Protein AF-A0A131ZU28-F1 (afdb_monomer)

pLDDT: mean 85.66, std 13.16, range [32.78, 97.62]

Foldseek 3Di:
DVVVVVVVVVVVVLVVVLVVLLVVVLVVLVVPQDQDDCPPDDQDDFAALQQEDAPPDDDDPVSVVVNRDHDHFDDDPQEPPFTFDQQAKHKYAAPPADCPPSVNSSVVVSCRVCSVSVSVSCVVPVNDHKDWDADPSFMIIIPGRTHDDQPDDPVDPDHPRDTPCLDQVNLPVPDPAEEDEDEDALAPVCPDPNLVVSLVVVLSVLSSADQSYWYDYPDPVDLATDGSDPVVSVVVSVVSVPRHRYHDDDVVVSVVSVVVRVVVVVVVVVD

Radius of gyration: 23.81 Å; Cα contacts (8 Å, |Δi|>4): 315; chains: 1; bounding box: 63×44×65 Å

Nearest PDB structures (foldseek):
  8e56-assembly1_F  TM=8.834E-01  e=3.605E-19  Oryctolagus cuniculus
  8we9-assembly1_D  TM=8.607E-01  e=1.634E-18  Homo sapiens
  7vfu-assembly1_B  TM=8.794E-01  e=8.357E-18  Homo sapiens
  8fd7-assembly1_D  TM=8.565E-01  e=3.375E-18  Oryctolagus cuniculus
  8x93-assembly1_B  TM=8.109E-01  e=6.562E-18  Homo sapiens

Secondary structure (DSSP, 8-state):
-HHHHHHHHHHHHHHHHHHHHHHHHHHHHHHHPPP---SSPPPPP--BGGGEEETTS---HHHHHTT-EEE--EE-GGGTT-EEETT--EEE--TTS-TT-HHHHHHHHHHTTHHHHHHHHHHH-TT---EEEE-TTS-EEEESEE--PPSS-TTS-------GGGSHHHHHHHS---EEEE----SGGGTTHHHHHHHHHHHHHHHT--TT-EEEE--TT-SS-EE--HHHHHHHHHHHHTPPP-S---HHHHHHHHHHHHHHHHHHTT-

Organism: Sarcoptes scabiei (NCBI:txid52283)

Structure (mmCIF, N/CA/C/O backbone):
data_AF-A0A131ZU28-F1
#
_entry.id   AF-A0A131ZU28-F1
#
loop_
_atom_site.group_PDB
_atom_site.id
_atom_site.type_symbol
_atom_site.label_atom_id
_atom_site.label_alt_id
_atom_site.label_comp_id
_atom_site.label_asym_id
_atom_site.label_entity_id
_atom_site.label_seq_id
_atom_site.pdbx_PDB_ins_code
_atom_site.Cartn_x
_atom_site.Cartn_y
_atom_site.Cartn_z
_atom_site.occupancy
_atom_site.B_iso_or_equiv
_atom_site.auth_seq_id
_atom_site.auth_comp_id
_atom_site.auth_asym_id
_atom_site.auth_atom_id
_atom_site.pdbx_PDB_model_num
ATOM 1 N N . MET A 1 1 ? -21.240 10.725 -27.614 1.00 64.12 1 MET A N 1
ATOM 2 C CA . MET A 1 1 ? -21.415 9.824 -26.452 1.00 64.12 1 MET A CA 1
ATOM 3 C C . MET A 1 1 ? -20.912 8.408 -26.724 1.00 64.12 1 MET A C 1
ATOM 5 O O . MET A 1 1 ? -20.098 7.948 -25.941 1.00 64.12 1 MET A O 1
ATOM 9 N N . ASN A 1 2 ? -21.290 7.745 -27.828 1.00 83.12 2 ASN A N 1
ATOM 10 C CA . ASN A 1 2 ? -20.805 6.379 -28.107 1.00 83.12 2 ASN A CA 1
ATOM 11 C C . ASN A 1 2 ? -19.289 6.281 -28.377 1.00 83.12 2 ASN A C 1
ATOM 13 O O . ASN A 1 2 ? -18.675 5.365 -27.853 1.00 83.12 2 ASN A O 1
ATOM 17 N N . SER A 1 3 ? -18.678 7.242 -29.091 1.00 91.31 3 SER A N 1
ATOM 18 C CA . SER A 1 3 ? -17.214 7.261 -29.318 1.00 91.31 3 SER A CA 1
ATOM 19 C C . SER A 1 3 ? -16.432 7.308 -28.005 1.00 91.31 3 SER A C 1
ATOM 21 O O . SER A 1 3 ? -15.682 6.392 -27.713 1.00 91.31 3 SER A O 1
ATOM 23 N N . MET A 1 4 ? -16.716 8.299 -27.151 1.00 93.88 4 MET A N 1
ATOM 24 C CA . MET A 1 4 ? -16.054 8.446 -25.848 1.00 93.88 4 MET A CA 1
ATOM 25 C C . MET A 1 4 ? -16.198 7.199 -24.967 1.00 93.88 4 MET A C 1
ATOM 27 O O . MET A 1 4 ? -15.263 6.821 -24.272 1.00 93.88 4 MET A O 1
ATOM 31 N N . ARG A 1 5 ? -17.365 6.542 -24.993 1.00 94.62 5 ARG A N 1
ATOM 32 C CA . ARG A 1 5 ? -17.566 5.283 -24.269 1.00 94.62 5 ARG A CA 1
ATOM 33 C C . ARG A 1 5 ? -16.625 4.192 -24.781 1.00 94.62 5 ARG A C 1
ATOM 35 O O . ARG A 1 5 ? -16.027 3.496 -23.969 1.00 94.62 5 ARG A O 1
ATOM 42 N N . THR A 1 6 ? -16.518 4.030 -26.096 1.00 95.00 6 THR A N 1
ATOM 43 C CA . THR A 1 6 ? -15.620 3.046 -26.710 1.00 95.00 6 THR A CA 1
ATOM 44 C C . THR A 1 6 ? -14.159 3.356 -26.398 1.00 95.00 6 THR A C 1
ATOM 46 O O . THR A 1 6 ? -13.427 2.451 -26.014 1.00 95.00 6 THR A O 1
ATOM 49 N N . ASP A 1 7 ? -13.762 4.626 -26.469 1.00 94.00 7 ASP A N 1
ATOM 50 C CA . ASP A 1 7 ? -12.397 5.057 -26.159 1.00 94.00 7 ASP A CA 1
ATOM 51 C C . ASP A 1 7 ? -12.035 4.737 -24.701 1.00 94.00 7 ASP A C 1
ATOM 53 O O . ASP A 1 7 ? -10.978 4.171 -24.433 1.00 94.00 7 ASP A O 1
ATOM 57 N N . LEU A 1 8 ? -12.947 5.006 -23.758 1.00 93.50 8 LEU A N 1
ATOM 58 C CA . LEU A 1 8 ? -12.756 4.654 -22.349 1.00 93.50 8 LEU A CA 1
ATOM 59 C C . LEU A 1 8 ? -12.631 3.144 -22.141 1.00 93.50 8 LEU A C 1
ATOM 61 O O . LEU A 1 8 ? -11.736 2.712 -21.421 1.00 93.50 8 LEU A O 1
ATOM 65 N N . ILE A 1 9 ? -13.494 2.343 -22.772 1.00 94.81 9 ILE A N 1
ATOM 66 C CA . ILE A 1 9 ? -13.416 0.877 -22.684 1.00 94.81 9 ILE A CA 1
ATOM 67 C C . ILE A 1 9 ? -12.052 0.391 -23.182 1.00 94.81 9 ILE A C 1
ATOM 69 O O . ILE A 1 9 ? -11.412 -0.409 -22.509 1.00 94.81 9 ILE A O 1
ATOM 73 N N . ASN A 1 10 ? -11.574 0.918 -24.309 1.00 93.12 10 ASN A N 1
ATOM 74 C CA . ASN A 1 10 ? -10.276 0.538 -24.860 1.00 93.12 10 ASN A CA 1
ATOM 75 C C . ASN A 1 10 ? -9.122 0.919 -23.920 1.00 93.12 10 ASN A C 1
ATOM 77 O O . ASN A 1 10 ? -8.251 0.092 -23.672 1.00 93.12 10 ASN A O 1
ATOM 81 N N . ILE A 1 11 ? -9.142 2.129 -23.348 1.00 93.25 11 ILE A N 1
ATOM 82 C CA . ILE A 1 11 ? -8.123 2.578 -22.386 1.00 93.25 11 ILE A CA 1
ATOM 83 C C . ILE A 1 11 ? -8.098 1.672 -21.150 1.00 93.25 11 ILE A C 1
ATOM 85 O O . ILE A 1 11 ? -7.026 1.273 -20.700 1.00 93.25 11 ILE A O 1
ATOM 89 N N . PHE A 1 12 ? -9.263 1.343 -20.584 1.00 94.31 12 PHE A N 1
ATOM 90 C CA . PHE A 1 12 ? -9.322 0.474 -19.409 1.00 94.31 12 PHE A CA 1
ATOM 91 C C . PHE A 1 12 ? -8.890 -0.958 -19.726 1.00 94.31 12 PHE A C 1
ATOM 93 O O . PHE A 1 12 ? -8.164 -1.539 -18.925 1.00 94.31 12 PHE A O 1
ATOM 100 N N . ASN A 1 13 ? -9.249 -1.490 -20.896 1.00 95.06 13 ASN A N 1
ATOM 101 C CA . ASN A 1 13 ? -8.816 -2.820 -21.324 1.00 95.06 13 ASN A CA 1
ATOM 102 C C . ASN A 1 13 ?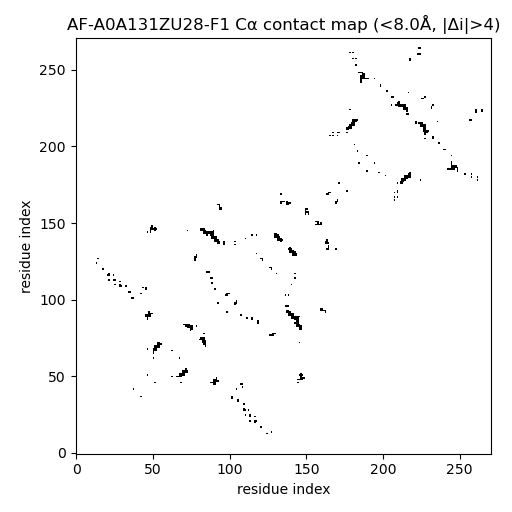 -7.290 -2.895 -21.482 1.00 95.06 13 ASN A C 1
ATOM 104 O O . ASN A 1 13 ? -6.676 -3.811 -20.950 1.00 95.06 13 ASN A O 1
ATOM 108 N N . LEU A 1 14 ? -6.657 -1.907 -22.127 1.00 94.38 14 LEU A N 1
ATOM 109 C CA . LEU A 1 14 ? -5.194 -1.873 -22.283 1.00 94.38 14 LEU A CA 1
ATOM 110 C C . LEU A 1 14 ? -4.470 -1.822 -20.930 1.00 94.38 14 LEU A C 1
ATOM 112 O O . LEU A 1 14 ? -3.485 -2.531 -20.713 1.00 94.38 14 LEU A O 1
ATOM 116 N N . LYS A 1 15 ? -4.992 -1.021 -19.994 1.00 94.81 15 LYS A N 1
ATOM 117 C CA . LYS A 1 15 ? -4.461 -0.945 -18.627 1.00 94.81 15 LYS A CA 1
ATOM 118 C C . LYS A 1 15 ? -4.651 -2.252 -17.866 1.00 94.81 15 LYS A C 1
ATOM 120 O O . LYS A 1 15 ? -3.733 -2.680 -17.172 1.00 94.81 15 LYS A O 1
ATOM 125 N N . GLN A 1 16 ? -5.810 -2.890 -18.008 1.00 95.31 16 GLN A N 1
ATOM 126 C CA . GLN A 1 16 ? -6.074 -4.193 -17.409 1.00 95.31 16 GLN A CA 1
ATOM 127 C C . GLN A 1 16 ? -5.091 -5.242 -17.938 1.00 95.31 16 GLN A C 1
ATOM 129 O O . GLN A 1 16 ? -4.444 -5.911 -17.140 1.00 95.31 16 GLN A O 1
ATOM 134 N N . GLU A 1 17 ? -4.902 -5.330 -19.256 1.00 96.00 17 GLU A N 1
ATOM 135 C CA . GLU A 1 17 ? -3.952 -6.265 -19.865 1.00 96.00 17 GLU A CA 1
ATOM 136 C C . GLU A 1 17 ? -2.514 -6.041 -19.365 1.00 96.00 17 GLU A C 1
ATOM 138 O O . GLU A 1 17 ? -1.779 -7.000 -19.125 1.00 96.00 17 GLU A O 1
ATOM 143 N N . ALA A 1 18 ? -2.092 -4.783 -19.185 1.00 96.50 18 ALA A N 1
ATOM 144 C CA . ALA A 1 18 ? -0.771 -4.463 -18.642 1.00 96.50 18 ALA A CA 1
ATOM 145 C C . ALA A 1 18 ? -0.596 -4.974 -17.202 1.00 96.50 18 ALA A C 1
ATOM 147 O O . ALA A 1 18 ? 0.443 -5.556 -16.881 1.00 96.50 18 ALA A O 1
ATOM 148 N N . VAL A 1 19 ? -1.619 -4.798 -16.359 1.00 95.88 19 VAL A N 1
ATOM 149 C CA . VAL A 1 19 ? -1.637 -5.293 -14.974 1.00 95.88 19 VAL A CA 1
ATOM 150 C C . VAL A 1 19 ? -1.664 -6.822 -14.934 1.00 95.88 19 VAL A C 1
ATOM 152 O O . VAL A 1 19 ? -0.908 -7.419 -14.171 1.00 95.88 19 VAL A O 1
ATOM 155 N N . GLU A 1 20 ? -2.469 -7.467 -15.780 1.00 96.31 20 GLU A N 1
ATOM 156 C CA . GLU A 1 20 ? -2.536 -8.930 -15.879 1.00 96.31 20 GLU A CA 1
ATOM 157 C C . GLU A 1 20 ? -1.185 -9.535 -16.272 1.00 96.31 20 GLU A C 1
ATOM 159 O O . GLU A 1 20 ? -0.750 -10.511 -15.662 1.00 96.31 20 GLU A O 1
ATOM 164 N N . ARG A 1 21 ? -0.474 -8.928 -17.232 1.00 96.56 21 ARG A N 1
ATOM 165 C CA . ARG A 1 21 ? 0.883 -9.361 -17.599 1.00 96.56 21 ARG A CA 1
ATOM 166 C C . ARG A 1 21 ? 1.849 -9.263 -16.423 1.00 96.56 21 ARG A C 1
ATOM 168 O O . ARG A 1 21 ? 2.579 -10.217 -16.171 1.00 96.56 21 ARG A O 1
ATOM 175 N N . ILE A 1 22 ? 1.827 -8.151 -15.682 1.00 96.81 22 ILE A N 1
ATOM 176 C CA . ILE A 1 22 ? 2.666 -7.983 -14.486 1.00 96.81 22 ILE A CA 1
ATOM 177 C C . ILE A 1 22 ? 2.343 -9.068 -13.456 1.00 96.81 22 ILE A C 1
ATOM 179 O O . ILE A 1 22 ? 3.263 -9.700 -12.943 1.00 96.81 22 ILE A O 1
ATOM 183 N N . ALA A 1 23 ? 1.063 -9.313 -13.170 1.00 96.44 23 ALA A N 1
ATOM 184 C CA . ALA A 1 23 ? 0.637 -10.310 -12.192 1.00 96.44 23 ALA A CA 1
ATOM 185 C C . ALA A 1 23 ? 1.083 -11.730 -12.582 1.00 96.44 23 ALA A C 1
ATOM 187 O O . ALA A 1 23 ? 1.730 -12.411 -11.789 1.00 96.44 23 ALA A O 1
ATOM 188 N N . ILE A 1 24 ? 0.822 -12.140 -13.826 1.00 96.50 24 ILE A N 1
ATOM 189 C CA . ILE A 1 24 ? 1.186 -13.466 -14.342 1.00 96.50 24 ILE A CA 1
ATOM 190 C C . ILE A 1 24 ? 2.704 -13.676 -14.311 1.00 96.50 24 ILE A C 1
ATOM 192 O O . ILE A 1 24 ? 3.171 -14.735 -13.890 1.00 96.50 24 ILE A O 1
ATOM 196 N N . GLU A 1 25 ? 3.492 -12.696 -14.760 1.00 96.19 25 GLU A N 1
ATOM 197 C CA . GLU A 1 25 ? 4.953 -12.821 -14.728 1.00 96.19 25 GLU A CA 1
ATOM 198 C C . GLU A 1 25 ? 5.485 -12.827 -13.293 1.00 96.19 25 GLU A C 1
ATOM 200 O O . GLU A 1 25 ? 6.349 -13.639 -12.971 1.00 96.19 25 GLU A O 1
ATOM 205 N N . THR A 1 26 ? 4.908 -12.018 -12.400 1.00 96.00 26 THR A N 1
ATOM 206 C CA . THR A 1 26 ? 5.249 -12.028 -10.970 1.00 96.00 26 THR A CA 1
ATOM 207 C C . THR A 1 26 ? 5.051 -13.415 -10.363 1.00 96.00 26 THR A C 1
ATOM 209 O O . THR A 1 26 ? 5.965 -13.928 -9.722 1.00 96.00 26 THR A O 1
ATOM 212 N N . GLU A 1 27 ? 3.898 -14.051 -10.588 1.00 95.12 27 GLU A N 1
ATOM 213 C CA . GLU A 1 27 ? 3.609 -15.397 -10.077 1.00 95.12 27 GLU A CA 1
ATOM 214 C C . GLU A 1 27 ? 4.588 -16.440 -10.628 1.00 95.12 27 GLU A C 1
ATOM 216 O O . GLU A 1 27 ? 5.172 -17.210 -9.863 1.00 95.12 27 GLU A O 1
ATOM 221 N N . LYS A 1 28 ? 4.840 -16.421 -11.943 1.00 95.38 28 LYS A N 1
ATOM 222 C CA . LYS A 1 28 ? 5.792 -17.337 -12.593 1.00 95.38 28 LYS A CA 1
ATOM 223 C C . LYS A 1 28 ? 7.213 -17.187 -12.055 1.00 95.38 28 LYS A C 1
ATOM 225 O O . LYS A 1 28 ? 7.926 -18.184 -11.936 1.00 95.38 28 LYS A O 1
ATOM 230 N N . ILE A 1 29 ? 7.662 -15.956 -11.809 1.00 94.06 29 ILE A N 1
ATOM 231 C CA . ILE A 1 29 ? 9.010 -15.690 -11.297 1.00 94.06 29 ILE A CA 1
ATOM 232 C C . ILE A 1 29 ? 9.094 -16.121 -9.833 1.00 94.06 29 ILE A C 1
ATOM 234 O O . ILE A 1 29 ? 10.034 -16.827 -9.468 1.00 94.06 29 ILE A O 1
ATOM 238 N N . ALA A 1 30 ? 8.097 -15.764 -9.022 1.00 92.44 30 ALA A N 1
ATOM 239 C CA . ALA A 1 30 ? 8.043 -16.127 -7.611 1.00 92.44 30 ALA A CA 1
ATOM 240 C C . ALA A 1 30 ? 8.024 -17.652 -7.400 1.00 92.44 30 ALA A C 1
ATOM 242 O O . ALA A 1 30 ? 8.679 -18.143 -6.486 1.00 92.44 30 ALA A O 1
ATOM 243 N N . GLU A 1 31 ? 7.332 -18.411 -8.259 1.00 92.38 31 GLU A N 1
ATOM 244 C CA . GLU A 1 31 ? 7.319 -19.881 -8.211 1.00 92.38 31 GLU A CA 1
ATOM 245 C C . GLU A 1 31 ? 8.692 -20.493 -8.534 1.00 92.38 31 GLU A C 1
ATOM 247 O O . GLU A 1 31 ? 9.110 -21.471 -7.914 1.00 92.38 31 GLU A O 1
ATOM 252 N N . LYS A 1 32 ? 9.408 -19.927 -9.512 1.00 91.25 32 LYS A N 1
ATOM 253 C CA . LYS A 1 32 ? 10.703 -20.452 -9.976 1.00 91.25 32 LYS A CA 1
ATOM 254 C C . LYS A 1 32 ? 11.876 -20.038 -9.097 1.00 91.25 32 LYS A C 1
ATOM 256 O O . LYS A 1 32 ? 12.924 -20.683 -9.155 1.00 91.25 32 LYS A O 1
ATOM 261 N N . TYR A 1 33 ? 11.744 -18.944 -8.356 1.00 89.38 33 TYR A N 1
ATOM 262 C CA . TYR A 1 33 ? 12.851 -18.380 -7.606 1.00 89.38 33 TYR A CA 1
ATOM 263 C C . TYR A 1 33 ? 13.245 -19.280 -6.431 1.00 89.38 33 TYR A C 1
ATOM 265 O O . TYR A 1 33 ? 12.463 -19.542 -5.516 1.00 89.38 33 TYR A O 1
ATOM 273 N N . ALA A 1 34 ? 14.493 -19.741 -6.443 1.00 86.94 34 ALA A N 1
ATOM 274 C CA . ALA A 1 34 ? 15.077 -20.458 -5.324 1.00 86.94 34 ALA A CA 1
ATOM 275 C C . ALA A 1 34 ? 15.688 -19.451 -4.349 1.00 86.94 34 ALA A C 1
ATOM 277 O O . ALA A 1 34 ? 16.517 -18.635 -4.735 1.00 86.94 34 ALA A O 1
ATOM 278 N N . TYR A 1 35 ? 15.299 -19.535 -3.078 1.00 86.38 35 TYR A N 1
ATOM 279 C CA . TYR A 1 35 ? 15.835 -18.659 -2.043 1.00 86.38 35 TYR A CA 1
ATOM 280 C C . TYR A 1 35 ? 17.359 -18.794 -1.928 1.00 86.38 35 TYR A C 1
ATOM 282 O O . TYR A 1 35 ? 17.880 -19.867 -1.602 1.00 86.38 35 TYR A O 1
ATOM 290 N N . GLU A 1 36 ? 18.065 -17.684 -2.116 1.00 82.12 36 GLU A N 1
ATOM 291 C CA . GLU A 1 36 ? 19.509 -17.597 -1.963 1.00 82.12 36 GLU A CA 1
ATOM 292 C C . GLU A 1 36 ? 19.832 -17.267 -0.502 1.00 82.12 36 GLU A C 1
ATOM 294 O O . GLU A 1 36 ? 19.662 -16.141 -0.021 1.00 82.12 36 GLU A O 1
ATOM 299 N N . LYS A 1 37 ? 20.292 -18.281 0.243 1.00 76.25 37 LYS A N 1
ATOM 300 C CA . LYS A 1 37 ? 20.868 -18.060 1.572 1.00 76.25 37 LYS A CA 1
ATOM 301 C C . LYS A 1 37 ? 22.179 -17.313 1.384 1.00 76.25 37 LYS A C 1
ATOM 303 O O . LYS A 1 37 ? 23.124 -17.871 0.836 1.00 76.25 37 LYS A O 1
ATOM 308 N N . ASN A 1 38 ? 22.222 -16.064 1.836 1.00 68.25 38 ASN A N 1
ATOM 309 C CA . ASN A 1 38 ? 23.434 -15.268 1.764 1.00 68.25 38 ASN A CA 1
ATOM 310 C C . ASN A 1 38 ? 24.548 -15.946 2.582 1.00 68.25 38 ASN A C 1
ATOM 312 O O . ASN A 1 38 ? 24.505 -15.978 3.812 1.00 68.25 38 ASN A O 1
ATOM 316 N N . ASN A 1 39 ? 25.532 -16.501 1.875 1.00 63.78 39 ASN A N 1
ATOM 317 C CA . ASN A 1 39 ? 26.690 -17.193 2.441 1.00 63.78 39 ASN A CA 1
ATOM 318 C C . ASN A 1 39 ? 27.876 -16.236 2.687 1.00 63.78 39 ASN A C 1
ATOM 320 O O . ASN A 1 39 ? 29.025 -16.670 2.708 1.00 63.78 39 ASN A O 1
ATOM 324 N N . GLY A 1 40 ? 27.604 -14.939 2.868 1.00 64.44 40 GLY A N 1
ATOM 325 C CA . GLY A 1 40 ? 28.614 -13.882 2.956 1.00 64.44 40 GLY A CA 1
ATOM 326 C C . GLY A 1 40 ? 28.938 -13.214 1.616 1.00 64.44 40 GLY A C 1
ATOM 327 O O . GLY A 1 40 ? 29.920 -12.482 1.541 1.00 64.44 40 GLY A O 1
ATOM 328 N N . GLU A 1 41 ? 28.135 -13.453 0.576 1.00 70.62 41 GLU A N 1
ATOM 329 C CA . GLU A 1 41 ? 28.237 -12.761 -0.712 1.00 70.62 41 GLU A CA 1
ATOM 330 C C . GLU A 1 41 ? 27.417 -11.461 -0.687 1.00 70.62 41 GLU A C 1
ATOM 332 O O . GLU A 1 41 ? 26.365 -11.362 -0.045 1.00 70.62 41 GLU A O 1
ATOM 337 N N . GLU A 1 42 ? 27.915 -10.432 -1.369 1.00 72.38 42 GLU A N 1
ATOM 338 C CA . GLU A 1 42 ? 27.196 -9.169 -1.516 1.00 72.38 42 GLU A CA 1
ATOM 339 C C . GLU A 1 42 ? 25.993 -9.372 -2.449 1.00 72.38 42 GLU A C 1
ATOM 341 O O . GLU A 1 42 ? 26.122 -9.949 -3.531 1.00 72.38 42 GLU A O 1
ATOM 346 N N . TYR A 1 43 ? 24.805 -8.927 -2.026 1.00 78.38 43 TYR A N 1
ATOM 347 C CA . TYR A 1 43 ? 23.614 -8.977 -2.878 1.00 78.38 43 TYR A CA 1
ATOM 348 C C . TYR A 1 43 ? 23.824 -8.111 -4.123 1.00 78.38 43 TYR A C 1
ATOM 350 O O . TYR A 1 43 ? 24.506 -7.086 -4.064 1.00 78.38 43 TYR A O 1
ATOM 358 N N . LYS A 1 44 ? 23.214 -8.489 -5.255 1.00 82.50 44 LYS A N 1
ATOM 359 C CA . LYS A 1 44 ? 23.367 -7.699 -6.483 1.00 82.50 44 LYS A CA 1
ATOM 360 C C . LYS A 1 44 ? 22.830 -6.279 -6.264 1.00 82.50 44 LYS A C 1
ATOM 362 O O . LYS A 1 44 ? 21.798 -6.112 -5.602 1.00 82.50 44 LYS A O 1
ATOM 367 N N . PRO A 1 45 ? 23.490 -5.264 -6.837 1.00 86.38 45 PRO A N 1
ATOM 368 C CA . PRO A 1 45 ? 23.048 -3.890 -6.692 1.00 86.38 45 PRO A CA 1
ATOM 369 C C . PRO A 1 45 ? 21.675 -3.694 -7.336 1.00 86.38 45 PRO A C 1
ATOM 371 O O . PRO A 1 45 ? 21.360 -4.285 -8.367 1.00 86.38 45 PRO A O 1
ATOM 374 N N . TYR A 1 46 ? 20.879 -2.823 -6.729 1.00 91.12 46 TYR A N 1
ATOM 375 C CA . TYR A 1 46 ? 19.600 -2.359 -7.249 1.00 91.12 46 TYR A CA 1
ATOM 376 C C . TYR A 1 46 ? 19.470 -0.857 -6.987 1.00 91.12 46 TYR A C 1
ATOM 378 O O . TYR A 1 46 ? 20.179 -0.303 -6.139 1.00 91.12 46 TYR A O 1
ATOM 386 N N . HIS A 1 47 ? 18.548 -0.207 -7.692 1.00 92.81 47 HIS A N 1
ATOM 387 C CA . HIS A 1 47 ? 18.308 1.224 -7.550 1.00 92.81 47 HIS A CA 1
ATOM 388 C C . HIS A 1 47 ? 17.314 1.512 -6.431 1.00 92.81 47 HIS A C 1
ATOM 390 O O . HIS A 1 47 ? 16.172 1.064 -6.477 1.00 92.81 47 HIS A O 1
ATOM 396 N N . ASN A 1 48 ? 17.728 2.282 -5.426 1.00 92.31 48 ASN A N 1
ATOM 397 C CA . ASN A 1 48 ? 16.849 2.739 -4.351 1.00 92.31 48 ASN A CA 1
ATOM 398 C C . ASN A 1 48 ? 16.410 4.178 -4.631 1.00 92.31 48 ASN A C 1
ATOM 400 O O . ASN A 1 48 ? 17.254 5.068 -4.674 1.00 92.31 48 ASN A O 1
ATOM 404 N N . VAL A 1 49 ? 15.104 4.430 -4.754 1.00 91.25 49 VAL A N 1
ATOM 405 C CA . VAL A 1 49 ? 14.565 5.752 -5.136 1.00 91.25 49 VAL A CA 1
ATOM 406 C C . VAL A 1 49 ? 15.010 6.891 -4.210 1.00 91.25 49 VAL A C 1
ATOM 408 O O . VAL A 1 49 ? 15.070 8.042 -4.633 1.00 91.25 49 VAL A O 1
ATOM 411 N N . LYS A 1 50 ? 15.355 6.592 -2.950 1.00 87.88 50 LYS A N 1
ATOM 412 C CA . LYS A 1 50 ? 15.819 7.574 -1.951 1.00 87.88 50 LYS A CA 1
ATOM 413 C C . LYS A 1 50 ? 17.321 7.860 -2.030 1.00 87.88 50 LYS A C 1
ATOM 415 O O . LYS A 1 50 ? 17.814 8.704 -1.290 1.00 87.88 50 LYS A O 1
ATOM 420 N N . ARG A 1 51 ? 18.045 7.109 -2.862 1.00 86.62 51 ARG A N 1
ATOM 421 C CA . ARG A 1 51 ? 19.499 7.170 -3.054 1.00 86.62 51 ARG A CA 1
ATOM 422 C C . ARG A 1 51 ? 19.859 7.266 -4.545 1.00 86.62 51 ARG A C 1
ATOM 424 O O . ARG A 1 51 ? 20.947 6.863 -4.924 1.00 86.62 51 ARG A O 1
ATOM 431 N N . ILE A 1 52 ? 18.962 7.758 -5.399 1.00 86.38 52 ILE A N 1
ATOM 432 C CA . ILE A 1 52 ? 19.253 8.063 -6.811 1.00 86.38 52 ILE A CA 1
ATOM 433 C C . ILE A 1 52 ? 19.513 9.564 -6.944 1.00 86.38 52 ILE A C 1
ATOM 435 O O . ILE A 1 52 ? 18.844 10.365 -6.289 1.00 86.38 52 ILE A O 1
ATOM 439 N N . TYR A 1 53 ? 20.453 9.942 -7.805 1.00 81.69 53 TYR A N 1
ATOM 440 C CA . TYR A 1 53 ? 20.637 11.318 -8.263 1.00 81.69 53 TYR A CA 1
ATOM 441 C C . TYR A 1 53 ? 20.895 11.351 -9.771 1.00 81.69 53 TYR A C 1
ATOM 443 O O . TYR A 1 53 ? 21.339 10.360 -10.354 1.00 81.69 53 TYR A O 1
ATOM 451 N N . ASP A 1 54 ? 20.578 12.487 -10.392 1.00 78.00 54 ASP A N 1
ATOM 452 C CA . ASP A 1 54 ? 20.877 12.741 -11.800 1.00 78.00 54 ASP A CA 1
ATOM 453 C C . ASP A 1 54 ? 22.392 12.919 -11.949 1.00 78.00 54 ASP A C 1
ATOM 455 O O . ASP A 1 54 ? 22.981 13.799 -11.326 1.00 78.00 54 ASP A O 1
ATOM 459 N N . ASP A 1 55 ? 23.023 12.087 -12.774 1.00 70.00 55 ASP A N 1
ATOM 460 C CA . ASP A 1 55 ? 24.476 12.068 -12.992 1.00 70.00 55 ASP A CA 1
ATOM 461 C C . ASP A 1 55 ? 25.029 13.347 -13.649 1.00 70.00 55 ASP A C 1
ATOM 463 O O . ASP A 1 55 ? 26.243 13.525 -13.763 1.00 70.00 55 ASP A O 1
ATOM 467 N N . ARG A 1 56 ? 24.135 14.248 -14.069 1.00 68.06 56 ARG A N 1
ATOM 468 C CA . ARG A 1 56 ? 24.447 15.574 -14.619 1.00 68.06 56 ARG A CA 1
ATOM 469 C C . ARG A 1 56 ? 24.394 16.695 -13.581 1.00 68.06 56 ARG A C 1
ATOM 471 O O . ARG A 1 56 ? 24.820 17.804 -13.902 1.00 68.06 56 ARG A O 1
ATOM 478 N N . ASP A 1 57 ? 23.852 16.437 -12.393 1.00 70.25 57 ASP A N 1
ATOM 479 C CA . ASP A 1 57 ? 23.834 17.404 -11.296 1.00 70.25 57 ASP A CA 1
ATOM 480 C C . ASP A 1 57 ? 25.189 17.345 -10.544 1.00 70.25 57 ASP A C 1
ATOM 482 O O . ASP A 1 57 ? 25.828 16.293 -10.473 1.00 70.25 57 ASP A O 1
ATOM 486 N N . GLU A 1 58 ? 25.681 18.476 -10.018 1.00 61.47 58 GLU A N 1
ATOM 487 C CA . GLU A 1 58 ? 26.947 18.502 -9.261 1.00 61.47 58 GLU A CA 1
ATOM 488 C C . GLU A 1 58 ? 26.835 17.632 -7.996 1.00 61.47 58 GLU A C 1
ATOM 490 O O . GLU A 1 58 ? 25.909 17.799 -7.201 1.00 61.47 58 GLU A O 1
ATOM 495 N N . ILE A 1 59 ? 27.788 16.710 -7.807 1.00 57.50 59 ILE A N 1
ATOM 496 C CA . ILE A 1 59 ? 27.842 15.821 -6.639 1.00 57.50 59 ILE A CA 1
ATOM 497 C C . ILE A 1 59 ? 28.082 16.672 -5.388 1.00 57.50 59 ILE A C 1
ATOM 499 O O . ILE A 1 59 ? 29.161 17.245 -5.214 1.00 57.50 59 ILE A O 1
ATOM 503 N N . ASP A 1 60 ? 27.100 16.732 -4.489 1.00 58.75 60 ASP A N 1
ATOM 504 C CA . ASP A 1 60 ? 27.343 17.235 -3.139 1.00 58.75 60 ASP A CA 1
ATOM 505 C C . ASP A 1 60 ? 28.065 16.148 -2.330 1.00 58.75 60 ASP A C 1
ATOM 507 O O . ASP A 1 60 ? 27.678 14.981 -2.331 1.00 58.75 60 ASP A O 1
ATOM 511 N N . SER A 1 61 ? 29.075 16.549 -1.563 1.00 53.91 61 SER A N 1
ATOM 512 C CA . SER A 1 61 ? 29.795 15.733 -0.576 1.00 53.91 61 SER A CA 1
ATOM 513 C C . SER A 1 61 ? 28.899 14.916 0.379 1.00 53.91 61 SER A C 1
ATOM 515 O O . SER A 1 61 ? 29.351 13.922 0.949 1.00 53.91 61 SER A O 1
ATOM 517 N N . GLN A 1 62 ? 27.626 15.298 0.557 1.00 54.78 62 GLN A N 1
ATOM 518 C CA . GLN A 1 62 ? 26.640 14.529 1.327 1.00 54.78 62 GLN A CA 1
ATOM 519 C C . GLN A 1 62 ? 26.134 13.263 0.612 1.00 54.78 62 GLN A C 1
ATOM 521 O O . GLN A 1 62 ? 25.738 12.318 1.293 1.00 54.78 62 GLN A O 1
ATOM 526 N N . GLN A 1 63 ? 26.128 13.216 -0.724 1.00 56.31 63 GLN A N 1
ATOM 527 C CA . GLN A 1 63 ? 25.602 12.082 -1.500 1.00 56.31 63 GLN A CA 1
ATOM 528 C C . GLN A 1 63 ? 26.506 10.841 -1.397 1.00 56.31 63 GLN A C 1
ATOM 530 O O . GLN A 1 63 ? 25.996 9.725 -1.260 1.00 56.31 63 GLN A O 1
ATOM 535 N N . ASP A 1 64 ? 27.826 11.033 -1.320 1.00 54.69 64 ASP A N 1
ATOM 536 C CA . ASP A 1 64 ? 28.799 9.946 -1.130 1.00 54.69 64 ASP A CA 1
ATOM 537 C C . ASP A 1 64 ? 28.651 9.243 0.232 1.00 54.69 64 ASP A C 1
ATOM 539 O O . ASP A 1 64 ? 28.858 8.036 0.340 1.00 54.69 64 ASP A O 1
ATOM 543 N N . TYR A 1 65 ? 28.231 9.961 1.283 1.00 54.19 65 TYR A N 1
ATOM 544 C CA . TYR A 1 65 ? 28.068 9.390 2.629 1.00 54.19 65 TYR A CA 1
ATOM 545 C C . TYR A 1 65 ? 26.890 8.403 2.738 1.00 54.19 65 TYR A C 1
ATOM 547 O O . TYR A 1 65 ? 26.886 7.528 3.604 1.00 54.19 65 TYR A O 1
ATOM 555 N N . TYR A 1 66 ? 25.884 8.526 1.867 1.00 60.44 66 TYR A N 1
ATOM 556 C CA . TYR A 1 66 ? 24.652 7.729 1.915 1.00 60.44 66 TYR A CA 1
ATOM 557 C C . TYR A 1 66 ? 24.544 6.693 0.785 1.00 60.44 66 TYR A C 1
ATOM 559 O O . TYR A 1 66 ? 23.451 6.172 0.560 1.00 60.44 66 TYR A O 1
ATOM 567 N N . ASN A 1 67 ? 25.651 6.370 0.102 1.00 70.94 67 ASN A N 1
ATOM 568 C CA . ASN A 1 67 ? 25.704 5.415 -1.014 1.00 70.94 67 ASN A CA 1
ATOM 569 C C . ASN A 1 67 ? 24.704 5.748 -2.133 1.00 70.94 67 ASN A C 1
ATOM 571 O O . ASN A 1 67 ? 23.936 4.888 -2.577 1.00 70.94 67 ASN A O 1
ATOM 575 N N . TYR A 1 68 ? 24.673 7.012 -2.555 1.00 77.56 68 TYR A N 1
ATOM 576 C CA . TYR A 1 68 ? 23.864 7.419 -3.695 1.00 77.56 68 TYR A CA 1
ATOM 577 C C . TYR A 1 68 ? 24.400 6.815 -5.001 1.00 77.56 68 TYR A C 1
ATOM 579 O O . TYR A 1 68 ? 25.606 6.728 -5.217 1.00 77.56 68 TYR A O 1
ATOM 587 N N . GLN A 1 69 ? 23.492 6.405 -5.882 1.00 81.12 69 GLN A N 1
ATOM 588 C CA . GLN A 1 69 ? 23.794 5.821 -7.182 1.00 81.12 69 GLN A CA 1
ATOM 589 C C . GLN A 1 69 ? 23.480 6.828 -8.298 1.00 81.12 69 GLN A C 1
ATOM 591 O O . GLN A 1 69 ? 22.351 7.334 -8.346 1.00 81.12 69 GLN A O 1
ATOM 596 N N . PRO A 1 70 ? 24.441 7.111 -9.197 1.00 86.19 70 PRO A N 1
ATOM 597 C CA . PRO A 1 70 ? 24.188 7.949 -10.358 1.00 86.19 70 PRO A CA 1
ATOM 598 C C . PRO A 1 70 ? 23.266 7.214 -11.329 1.00 86.19 70 PRO A C 1
ATOM 600 O O . PRO A 1 70 ? 23.469 6.032 -11.621 1.00 86.19 70 PRO A O 1
ATOM 603 N N . LEU A 1 71 ? 22.263 7.917 -11.847 1.00 88.38 71 LEU A N 1
ATOM 604 C CA . LEU A 1 71 ? 21.397 7.403 -12.899 1.00 88.38 71 LEU A CA 1
ATOM 605 C C . LEU A 1 71 ? 21.026 8.548 -13.850 1.00 88.38 71 LEU A C 1
ATOM 607 O O . LEU A 1 71 ? 20.540 9.574 -13.375 1.00 88.38 71 LEU A O 1
ATOM 611 N N . PRO A 1 72 ? 21.194 8.404 -15.177 1.00 90.94 72 PRO A N 1
ATOM 612 C CA . PRO A 1 72 ? 20.794 9.449 -16.107 1.00 90.94 72 PRO A CA 1
ATOM 613 C C . PRO A 1 72 ? 19.271 9.546 -16.122 1.00 90.94 72 PRO A C 1
ATOM 615 O O . PRO A 1 72 ? 18.575 8.618 -16.554 1.00 90.94 72 PRO A O 1
ATOM 618 N N . LEU A 1 73 ? 18.752 10.668 -15.625 1.00 91.38 73 LEU A N 1
ATOM 619 C CA . LEU A 1 73 ? 17.320 10.944 -15.576 1.00 91.38 73 LEU A CA 1
ATOM 620 C C . LEU A 1 73 ? 16.921 11.894 -16.712 1.00 91.38 73 LEU A C 1
ATOM 622 O O . LEU A 1 73 ? 17.712 12.695 -17.194 1.00 91.38 73 LEU A O 1
ATOM 626 N N . SER A 1 74 ? 15.680 11.858 -17.175 1.00 92.62 74 SER A N 1
ATOM 627 C CA . SER A 1 74 ? 15.181 12.757 -18.221 1.00 92.62 74 SER A CA 1
ATOM 628 C C . SER A 1 74 ? 13.700 13.047 -18.023 1.00 92.62 74 SER A C 1
ATOM 630 O O . SER A 1 74 ? 12.984 12.249 -17.426 1.00 92.62 74 SER A O 1
ATOM 632 N N . TYR A 1 75 ? 13.236 14.206 -18.485 1.00 93.00 75 TYR A N 1
ATOM 633 C CA . TYR A 1 75 ? 11.809 14.512 -18.456 1.00 93.00 75 TYR A CA 1
ATOM 634 C C . TYR A 1 75 ? 11.069 13.678 -19.493 1.00 93.00 75 TYR A C 1
ATOM 636 O O . TYR A 1 75 ? 11.543 13.510 -20.619 1.00 93.00 75 TYR A O 1
ATOM 644 N N . HIS A 1 76 ? 9.881 13.212 -19.125 1.00 91.94 76 HIS A N 1
ATOM 645 C CA . HIS A 1 76 ? 9.010 12.479 -20.026 1.00 91.94 76 HIS A CA 1
ATOM 646 C C . HIS A 1 76 ? 7.555 12.939 -19.847 1.00 91.94 76 HIS A C 1
ATOM 648 O O . HIS A 1 76 ? 7.098 13.025 -18.706 1.00 91.94 76 HIS A O 1
ATOM 654 N N . PRO A 1 77 ? 6.798 13.196 -20.936 1.00 90.38 77 PRO A N 1
ATOM 655 C CA . PRO A 1 77 ? 5.462 13.800 -20.856 1.00 90.38 77 PRO A CA 1
ATOM 656 C C . PRO A 1 77 ? 4.457 13.056 -19.965 1.00 90.38 77 PRO A C 1
ATOM 658 O O . PRO A 1 77 ? 3.570 13.676 -19.388 1.00 90.38 77 PRO A O 1
ATOM 661 N N . ASN A 1 78 ? 4.593 11.734 -19.840 1.00 90.69 78 ASN A N 1
ATOM 662 C CA . ASN A 1 78 ? 3.665 10.904 -19.063 1.00 90.69 78 ASN A CA 1
ATOM 663 C C . ASN A 1 78 ? 3.910 10.909 -17.543 1.00 90.69 78 ASN A C 1
ATOM 665 O O . ASN A 1 78 ? 3.095 10.340 -16.818 1.00 90.69 78 ASN A O 1
ATOM 669 N N . PHE A 1 79 ? 5.026 11.471 -17.064 1.00 90.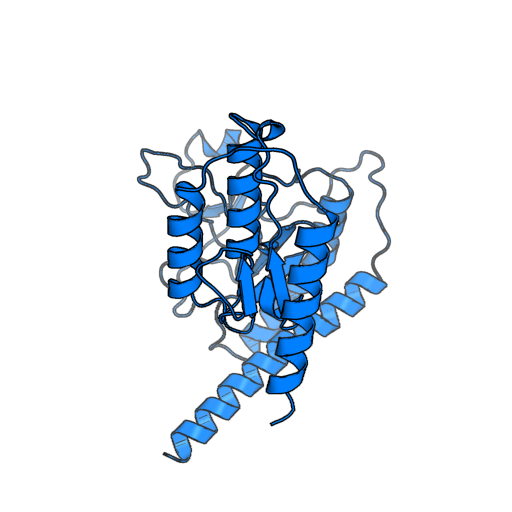69 79 PHE A N 1
ATOM 670 C CA . PHE A 1 79 ? 5.484 11.323 -15.672 1.00 90.69 79 PHE A CA 1
ATOM 671 C C . PHE A 1 79 ? 5.614 12.663 -14.941 1.00 90.69 79 PHE A C 1
ATOM 673 O O . PHE A 1 79 ? 6.466 12.831 -14.067 1.00 90.69 79 PHE A O 1
ATOM 680 N N . GLU A 1 80 ? 4.722 13.597 -15.279 1.00 85.06 80 GLU A N 1
ATOM 681 C CA . GLU A 1 80 ? 4.610 14.907 -14.631 1.00 85.06 80 GLU A CA 1
ATOM 682 C C . GLU A 1 80 ? 5.970 15.642 -14.599 1.00 85.06 80 GLU A C 1
ATOM 684 O O . GLU A 1 80 ? 6.715 15.626 -15.580 1.00 85.06 80 GLU A O 1
ATOM 689 N N . ASP A 1 81 ? 6.305 16.269 -13.470 1.00 85.62 81 ASP A N 1
ATOM 690 C CA . ASP A 1 81 ? 7.552 17.013 -13.257 1.00 85.62 81 ASP A CA 1
ATOM 691 C C . ASP A 1 81 ? 8.712 16.123 -12.763 1.00 85.62 81 ASP A C 1
ATOM 693 O O . ASP A 1 81 ? 9.752 16.621 -12.313 1.00 85.62 81 ASP A O 1
ATOM 697 N N . SER A 1 82 ? 8.557 14.795 -12.806 1.00 87.69 82 SER A N 1
ATOM 698 C CA . SER A 1 82 ? 9.596 13.864 -12.359 1.00 87.69 82 SER A CA 1
ATOM 699 C C . SER A 1 82 ? 10.595 13.585 -13.479 1.00 87.69 82 SER A C 1
ATOM 701 O O . SER A 1 82 ? 10.227 13.194 -14.587 1.00 87.69 82 SER A O 1
ATOM 703 N N . LYS A 1 83 ? 11.892 13.739 -13.183 1.00 91.44 83 LYS A N 1
ATOM 704 C CA . LYS A 1 83 ? 12.947 13.204 -14.049 1.00 91.44 83 LYS A CA 1
ATOM 705 C C . LYS A 1 83 ? 13.020 11.686 -13.839 1.00 91.44 83 LYS A C 1
ATOM 707 O O . LYS A 1 83 ? 13.118 11.228 -12.701 1.00 91.44 83 LYS A O 1
ATOM 712 N N . ILE A 1 84 ? 13.005 10.927 -14.927 1.00 94.50 84 ILE A N 1
ATOM 713 C CA . ILE A 1 84 ? 12.892 9.467 -14.916 1.00 94.50 84 ILE A CA 1
ATOM 714 C C . ILE A 1 84 ? 13.987 8.781 -15.742 1.00 94.50 84 ILE A C 1
ATOM 716 O O . ILE A 1 84 ? 14.576 9.381 -16.642 1.00 94.50 84 ILE A O 1
ATOM 720 N N . ASN A 1 85 ? 14.201 7.494 -15.500 1.00 95.25 85 ASN A N 1
ATOM 721 C CA . ASN A 1 85 ? 15.018 6.610 -16.316 1.00 95.25 85 ASN A CA 1
ATOM 722 C C . ASN A 1 85 ? 14.169 5.430 -16.812 1.00 95.25 85 ASN A C 1
ATOM 724 O O . ASN A 1 85 ? 13.686 4.623 -16.024 1.00 95.25 85 ASN A O 1
ATOM 728 N N . LEU A 1 86 ? 14.002 5.331 -18.133 1.00 94.81 86 LEU A N 1
ATOM 729 C CA . LEU A 1 86 ? 13.188 4.298 -18.789 1.00 94.81 86 LEU A CA 1
ATOM 730 C C . LEU A 1 86 ? 13.884 2.929 -18.904 1.00 94.81 86 LEU A C 1
ATOM 732 O O . LEU A 1 86 ? 13.286 1.988 -19.408 1.00 94.81 86 LEU A O 1
ATOM 736 N N . GLN A 1 87 ? 15.151 2.803 -18.507 1.00 93.62 87 GLN A N 1
ATOM 737 C CA . GLN A 1 87 ? 15.901 1.545 -18.615 1.00 93.62 87 GLN A CA 1
ATOM 738 C C . GLN A 1 87 ? 15.796 0.698 -17.348 1.00 93.62 87 GLN A C 1
ATOM 740 O O . GLN A 1 87 ? 15.946 -0.519 -17.410 1.00 93.62 87 GLN A O 1
ATOM 745 N N . HIS A 1 88 ? 15.527 1.334 -16.211 1.00 94.06 88 HIS A N 1
ATOM 746 C CA . HIS A 1 88 ? 15.532 0.684 -14.912 1.00 94.06 88 HIS A CA 1
ATOM 747 C C . HIS A 1 88 ? 14.233 0.933 -14.153 1.00 94.06 88 HIS A C 1
ATOM 749 O O . HIS A 1 88 ? 13.558 1.944 -14.341 1.00 94.06 88 HIS A O 1
ATOM 755 N N . SER A 1 89 ? 13.899 0.004 -13.260 1.00 96.12 89 SER A N 1
ATOM 756 C CA . SER A 1 89 ? 12.960 0.250 -12.167 1.00 96.12 89 SER A CA 1
ATOM 757 C C . SER A 1 89 ? 13.737 0.522 -10.878 1.00 96.12 89 SER A C 1
ATOM 759 O O . SER A 1 89 ? 14.937 0.252 -10.789 1.00 96.12 89 SER A O 1
ATOM 761 N N . ALA A 1 90 ? 13.072 1.102 -9.886 1.00 95.94 90 ALA A N 1
ATOM 762 C CA . ALA A 1 90 ? 13.689 1.435 -8.611 1.00 95.94 90 ALA A CA 1
ATOM 763 C C . ALA A 1 90 ? 12.799 1.029 -7.434 1.00 95.94 90 ALA A C 1
ATOM 765 O O . ALA A 1 90 ? 11.595 0.831 -7.574 1.00 95.94 90 ALA A O 1
ATOM 766 N N . ILE A 1 91 ? 13.418 0.875 -6.268 1.00 96.44 91 ILE A N 1
ATOM 767 C CA . ILE A 1 91 ? 12.797 0.362 -5.054 1.00 96.44 91 ILE A CA 1
ATOM 768 C C . ILE A 1 91 ? 12.640 1.479 -4.033 1.00 96.44 91 ILE A C 1
ATOM 770 O O . ILE A 1 91 ? 13.606 2.142 -3.651 1.00 96.44 91 ILE A O 1
ATOM 774 N N . HIS A 1 92 ? 11.425 1.622 -3.526 1.00 95.44 92 HIS A N 1
ATOM 775 C CA . HIS A 1 92 ? 11.114 2.342 -2.306 1.00 95.44 92 HIS A CA 1
ATOM 776 C C . HIS A 1 92 ? 11.025 1.360 -1.137 1.00 95.44 92 HIS A C 1
ATOM 778 O O . HIS A 1 92 ? 10.297 0.369 -1.192 1.00 95.44 92 HIS A O 1
ATOM 784 N N . VAL A 1 93 ? 11.772 1.641 -0.067 1.00 94.31 93 VAL A N 1
ATOM 785 C CA . VAL A 1 93 ? 11.697 0.897 1.197 1.00 94.31 93 VAL A CA 1
ATOM 786 C C . VAL A 1 93 ? 11.139 1.822 2.285 1.00 94.31 93 VAL A C 1
ATOM 788 O O . VAL A 1 93 ? 11.718 2.893 2.521 1.00 94.31 93 VAL A O 1
ATOM 791 N N . PRO A 1 94 ? 10.036 1.460 2.963 1.00 93.50 94 PRO A N 1
ATOM 792 C CA . PRO A 1 94 ? 9.481 2.256 4.053 1.00 93.50 94 PRO A CA 1
ATOM 793 C C . PRO A 1 94 ? 10.396 2.214 5.287 1.00 93.50 94 PRO A C 1
ATOM 795 O O . PRO A 1 94 ? 11.166 1.276 5.480 1.00 93.50 94 PRO A O 1
ATOM 798 N N . ILE A 1 95 ? 10.309 3.226 6.157 1.00 90.19 95 ILE A N 1
ATOM 799 C CA . ILE A 1 95 ? 11.224 3.386 7.310 1.00 90.19 95 ILE A CA 1
ATOM 800 C C . ILE A 1 95 ? 11.147 2.210 8.303 1.00 90.19 95 ILE A C 1
ATOM 802 O O . ILE A 1 95 ? 12.122 1.897 8.981 1.00 90.19 95 ILE A O 1
ATOM 806 N N . ASN A 1 96 ? 9.993 1.550 8.400 1.00 90.81 96 ASN A N 1
ATOM 807 C CA . ASN A 1 96 ? 9.759 0.408 9.287 1.00 90.81 96 ASN A CA 1
ATOM 808 C C . ASN A 1 96 ? 10.278 -0.935 8.734 1.00 90.81 96 ASN A C 1
ATOM 810 O O . ASN A 1 96 ? 10.134 -1.950 9.416 1.00 90.81 96 ASN A O 1
ATOM 814 N N . VAL A 1 97 ? 10.855 -0.970 7.526 1.00 93.56 97 VAL A N 1
ATOM 815 C CA . VAL A 1 97 ? 11.393 -2.186 6.900 1.00 93.56 97 VAL A CA 1
ATOM 816 C C . VAL A 1 97 ? 12.917 -2.123 6.863 1.00 93.56 97 VAL A C 1
ATOM 818 O O . VAL A 1 97 ? 13.510 -1.170 6.361 1.00 93.56 97 VAL A O 1
ATOM 821 N N . PHE A 1 98 ? 13.565 -3.171 7.377 1.00 92.06 98 PHE A N 1
ATOM 822 C CA . PHE A 1 98 ? 15.016 -3.294 7.310 1.00 92.06 98 PHE A CA 1
ATOM 823 C C . PHE A 1 98 ? 15.444 -3.826 5.941 1.00 92.06 98 PHE A C 1
ATOM 825 O O . PHE A 1 98 ? 15.330 -5.015 5.654 1.00 92.06 98 PHE A O 1
ATOM 832 N N . GLU A 1 99 ? 15.960 -2.923 5.112 1.00 89.56 99 GLU A N 1
ATOM 833 C CA . GLU A 1 99 ? 16.399 -3.183 3.739 1.00 89.56 99 GLU A CA 1
ATOM 834 C C . GLU A 1 99 ? 17.366 -4.370 3.619 1.00 89.56 99 GLU A C 1
ATOM 836 O O . GLU A 1 99 ? 17.220 -5.176 2.709 1.00 89.56 99 GLU A O 1
ATOM 841 N N . GLN A 1 100 ? 18.328 -4.524 4.535 1.00 88.94 100 GLN A N 1
ATOM 842 C CA . GLN A 1 100 ? 19.363 -5.568 4.443 1.00 88.94 100 GLN A CA 1
ATOM 843 C C . GLN A 1 100 ? 18.900 -6.943 4.953 1.00 88.94 100 GLN A C 1
ATOM 845 O O . GLN A 1 100 ? 19.692 -7.886 4.992 1.00 88.94 100 GLN A O 1
ATOM 850 N N . ALA A 1 101 ? 17.636 -7.084 5.368 1.00 91.25 101 ALA A N 1
ATOM 851 C CA . ALA A 1 101 ? 17.105 -8.380 5.768 1.00 91.25 101 ALA A CA 1
ATOM 852 C C . ALA A 1 101 ? 17.190 -9.371 4.586 1.00 91.25 101 ALA A C 1
ATOM 854 O O . ALA A 1 101 ? 16.758 -9.020 3.483 1.00 91.25 101 ALA A O 1
ATOM 855 N N . PRO A 1 102 ? 17.679 -10.611 4.788 1.00 90.94 102 PRO A N 1
ATOM 856 C CA . PRO A 1 102 ? 17.862 -11.569 3.696 1.00 90.94 102 PRO A CA 1
ATOM 857 C C . PRO A 1 102 ? 16.604 -11.835 2.873 1.00 90.94 102 PRO A C 1
ATOM 859 O O . PRO A 1 102 ? 16.670 -11.934 1.651 1.00 90.94 102 PRO A O 1
ATOM 862 N N . ASP A 1 103 ? 15.448 -11.871 3.531 1.00 91.25 103 ASP A N 1
ATOM 863 C CA . ASP A 1 103 ? 14.161 -12.085 2.874 1.00 91.25 103 ASP A CA 1
ATOM 864 C C . ASP A 1 103 ? 13.724 -10.895 2.015 1.00 91.25 103 ASP A C 1
ATOM 866 O O . ASP A 1 103 ? 13.019 -1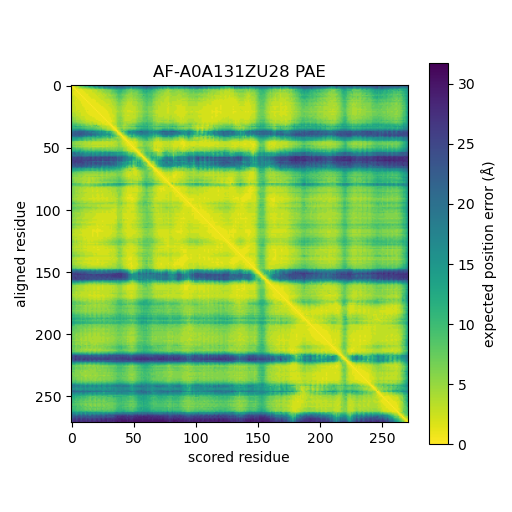1.094 1.029 1.00 91.25 103 ASP A O 1
ATOM 870 N N . ILE A 1 104 ? 14.107 -9.670 2.387 1.00 93.94 104 ILE A N 1
ATOM 871 C CA . ILE A 1 104 ? 13.823 -8.458 1.607 1.00 93.94 104 ILE A CA 1
ATOM 872 C C . ILE A 1 104 ? 14.750 -8.402 0.403 1.00 93.94 104 ILE A C 1
ATOM 874 O O . ILE A 1 104 ? 14.289 -8.181 -0.709 1.00 93.94 104 ILE A O 1
ATOM 878 N N . GLN A 1 105 ? 16.041 -8.657 0.617 1.00 93.06 105 GLN A N 1
ATOM 879 C CA . GLN A 1 105 ? 17.032 -8.669 -0.452 1.00 93.06 105 GLN A CA 1
ATOM 880 C C . GLN A 1 105 ? 16.694 -9.716 -1.509 1.00 93.06 105 GLN A C 1
ATOM 882 O O . GLN A 1 105 ? 16.625 -9.373 -2.682 1.00 93.06 105 GLN A O 1
ATOM 887 N N . ASN A 1 106 ? 16.374 -10.948 -1.103 1.00 92.44 106 ASN A N 1
ATOM 888 C CA . ASN A 1 106 ? 15.909 -11.988 -2.023 1.00 92.44 106 ASN A CA 1
ATOM 889 C C . ASN A 1 106 ? 14.699 -11.530 -2.850 1.00 92.44 106 ASN A C 1
ATOM 891 O O . ASN A 1 106 ? 14.673 -11.739 -4.062 1.00 92.44 106 ASN A O 1
ATOM 895 N N . ASP A 1 107 ? 13.725 -10.866 -2.221 1.00 94.56 107 ASP A N 1
ATOM 896 C CA . ASP A 1 107 ? 12.553 -10.378 -2.944 1.00 94.56 107 ASP A CA 1
ATOM 897 C C . ASP A 1 107 ? 12.862 -9.244 -3.918 1.00 94.56 107 ASP A C 1
ATOM 899 O O . ASP A 1 107 ? 12.330 -9.203 -5.027 1.00 94.56 107 ASP A O 1
ATOM 903 N N . ILE A 1 108 ? 13.753 -8.336 -3.536 1.00 94.69 108 ILE A N 1
ATOM 904 C CA . ILE A 1 108 ? 14.238 -7.292 -4.435 1.00 94.69 108 ILE A CA 1
ATOM 905 C C . ILE A 1 108 ? 14.940 -7.930 -5.641 1.00 94.69 108 ILE A C 1
ATOM 907 O O . ILE A 1 108 ? 14.679 -7.514 -6.767 1.00 94.69 108 ILE A O 1
ATOM 911 N N . GLN A 1 109 ? 15.752 -8.973 -5.435 1.00 92.38 109 GLN A N 1
ATOM 912 C CA . GLN A 1 109 ? 16.474 -9.647 -6.517 1.00 92.38 109 GLN A CA 1
ATOM 913 C C . GLN A 1 109 ? 15.540 -10.291 -7.541 1.00 92.38 109 GLN A C 1
ATOM 915 O O . GLN A 1 109 ? 15.667 -10.023 -8.734 1.00 92.38 109 GLN A O 1
ATOM 920 N N . TRP A 1 110 ? 14.585 -11.120 -7.110 1.00 92.62 110 TRP A N 1
ATOM 921 C CA . TRP A 1 110 ? 13.720 -11.807 -8.074 1.00 92.62 110 TRP A CA 1
ATOM 922 C C . TRP A 1 110 ? 12.734 -10.856 -8.751 1.00 92.62 110 TRP A C 1
ATOM 924 O O . TRP A 1 110 ? 12.411 -11.033 -9.924 1.00 92.62 110 TRP A O 1
ATOM 934 N N . THR A 1 111 ? 12.303 -9.798 -8.058 1.00 95.62 111 THR A N 1
ATOM 935 C CA . THR A 1 111 ? 11.431 -8.782 -8.665 1.00 95.62 111 THR A CA 1
ATOM 936 C C . THR A 1 111 ? 12.146 -7.919 -9.704 1.00 95.62 111 THR A C 1
ATOM 938 O O . THR A 1 111 ? 11.470 -7.220 -10.452 1.00 95.62 111 THR A O 1
ATOM 941 N N . GLU A 1 112 ? 13.479 -7.966 -9.813 1.00 93.88 112 GLU A N 1
ATOM 942 C CA . GLU A 1 112 ? 14.222 -7.236 -10.853 1.00 93.88 112 GLU A CA 1
ATOM 943 C C . GLU A 1 112 ? 13.822 -7.677 -12.264 1.00 93.88 112 GLU A C 1
ATOM 945 O O . GLU A 1 112 ? 13.739 -6.858 -13.174 1.00 93.88 112 GLU A O 1
ATOM 950 N N . THR A 1 113 ? 13.467 -8.950 -12.442 1.00 92.31 113 THR A N 1
ATOM 951 C CA . THR A 1 113 ? 12.986 -9.476 -13.727 1.00 92.31 113 THR A CA 1
ATOM 952 C C . THR A 1 113 ? 11.673 -8.815 -14.182 1.00 92.31 113 THR A C 1
ATOM 954 O O . THR A 1 113 ? 11.370 -8.799 -15.374 1.00 92.31 113 THR A O 1
ATOM 957 N N . LEU A 1 114 ? 10.914 -8.182 -13.275 1.00 95.25 114 LEU A N 1
ATOM 958 C CA . LEU A 1 114 ? 9.725 -7.405 -13.645 1.00 95.25 114 LEU A CA 1
ATOM 959 C C . LEU A 1 114 ? 10.063 -6.133 -14.434 1.00 95.25 114 LEU A C 1
ATOM 961 O O . LEU A 1 114 ? 9.203 -5.658 -15.175 1.00 95.25 114 LEU A O 1
ATOM 965 N N . SER A 1 115 ? 11.296 -5.614 -14.343 1.00 94.88 115 SER A N 1
ATOM 966 C CA . SER A 1 115 ? 11.754 -4.449 -15.116 1.00 94.88 115 SER A CA 1
ATOM 967 C C . SER A 1 115 ? 11.496 -4.631 -16.618 1.00 94.88 115 SER A C 1
ATOM 969 O O . SER A 1 115 ? 10.952 -3.735 -17.261 1.00 94.88 115 SER A O 1
ATOM 971 N N . GLU A 1 116 ? 11.776 -5.816 -17.170 1.00 95.62 116 GLU A N 1
ATOM 972 C CA . GLU A 1 116 ? 11.517 -6.122 -18.585 1.00 95.62 116 GLU A CA 1
ATOM 973 C C . GLU A 1 116 ? 10.021 -6.090 -18.918 1.00 95.62 116 GLU A C 1
ATOM 975 O O . GLU A 1 116 ? 9.617 -5.572 -19.960 1.00 95.62 116 GLU A O 1
ATOM 980 N N . THR A 1 117 ? 9.178 -6.595 -18.015 1.00 97.00 117 THR A N 1
ATOM 981 C CA . THR A 1 117 ? 7.719 -6.577 -18.192 1.00 97.00 117 THR A CA 1
ATOM 982 C C . THR A 1 117 ? 7.190 -5.144 -18.197 1.00 97.00 117 THR A C 1
ATOM 984 O O . THR A 1 117 ? 6.369 -4.799 -19.047 1.00 97.00 117 THR A O 1
ATOM 987 N N . PHE A 1 118 ? 7.701 -4.279 -17.315 1.00 97.62 118 PHE A N 1
ATOM 988 C CA . PHE A 1 118 ? 7.316 -2.869 -17.282 1.00 97.62 118 PHE A CA 1
ATOM 989 C C . PHE A 1 118 ? 7.736 -2.110 -18.546 1.00 97.62 118 PHE A C 1
ATOM 991 O O . PHE A 1 118 ? 6.940 -1.341 -19.097 1.00 97.62 118 PHE A O 1
ATOM 998 N N . ILE A 1 119 ? 8.955 -2.356 -19.037 1.00 96.88 119 ILE A N 1
ATOM 999 C CA . ILE A 1 119 ? 9.462 -1.774 -20.287 1.00 96.88 119 ILE A CA 1
ATOM 1000 C C . ILE A 1 119 ? 8.592 -2.219 -21.466 1.00 96.88 119 ILE A C 1
ATOM 1002 O O . ILE A 1 119 ? 8.132 -1.383 -22.245 1.00 96.88 119 ILE A O 1
ATOM 1006 N N . ASN A 1 120 ? 8.304 -3.519 -21.569 1.00 96.88 120 ASN A N 1
ATOM 1007 C CA . ASN A 1 120 ? 7.477 -4.076 -22.640 1.00 96.88 120 ASN A CA 1
ATOM 1008 C C . ASN A 1 120 ? 6.043 -3.533 -22.607 1.00 96.88 120 ASN A C 1
ATOM 1010 O O . ASN A 1 120 ? 5.470 -3.243 -23.656 1.00 96.88 120 ASN A O 1
ATOM 1014 N N . ASN A 1 121 ? 5.472 -3.345 -21.415 1.00 96.94 121 ASN A N 1
ATOM 1015 C CA . ASN A 1 121 ? 4.163 -2.720 -21.257 1.00 96.94 121 ASN A CA 1
ATOM 1016 C C . ASN A 1 121 ? 4.147 -1.285 -21.790 1.00 96.94 121 ASN A C 1
ATOM 1018 O O . ASN A 1 121 ? 3.247 -0.945 -22.553 1.00 96.94 121 ASN A O 1
ATOM 1022 N N . LEU A 1 122 ? 5.144 -0.465 -21.439 1.00 95.50 122 LEU A N 1
ATOM 1023 C CA . LEU A 1 122 ? 5.242 0.911 -21.936 1.00 95.50 122 LEU A CA 1
ATOM 1024 C C . LEU A 1 122 ? 5.492 0.958 -23.452 1.00 95.50 122 LEU A C 1
ATOM 1026 O O . LEU A 1 122 ? 4.985 1.843 -24.135 1.00 95.50 122 LEU A O 1
ATOM 1030 N N . ALA A 1 123 ? 6.252 0.003 -23.993 1.00 94.81 123 ALA A N 1
ATOM 1031 C CA . ALA A 1 123 ? 6.463 -0.116 -25.433 1.00 94.81 123 ALA A CA 1
ATOM 1032 C C . ALA A 1 123 ? 5.173 -0.498 -26.184 1.00 94.81 123 ALA A C 1
ATOM 1034 O O . ALA A 1 123 ? 4.963 -0.043 -27.308 1.00 94.81 123 ALA A O 1
ATOM 1035 N N . TYR A 1 124 ? 4.314 -1.317 -25.569 1.00 94.81 124 TYR A N 1
ATOM 1036 C CA . TYR A 1 124 ? 3.017 -1.711 -26.122 1.00 94.81 124 TYR A CA 1
ATOM 1037 C C . TYR A 1 124 ? 1.973 -0.589 -26.030 1.00 94.81 124 TYR A C 1
ATOM 1039 O O . TYR A 1 124 ? 1.249 -0.344 -26.994 1.00 94.81 124 TYR A O 1
ATOM 1047 N N . ASP A 1 125 ? 1.920 0.116 -24.897 1.00 94.50 125 ASP A N 1
ATOM 1048 C CA . ASP A 1 125 ? 1.061 1.280 -24.678 1.00 94.50 125 ASP A CA 1
ATOM 1049 C C . ASP A 1 125 ? 1.892 2.486 -24.195 1.00 94.50 125 ASP A C 1
ATOM 1051 O O . ASP A 1 125 ? 2.114 2.662 -22.990 1.00 94.50 125 ASP A O 1
ATOM 1055 N N . PRO A 1 126 ? 2.311 3.370 -25.124 1.00 91.94 126 PRO A N 1
ATOM 1056 C CA . PRO A 1 126 ? 3.070 4.574 -24.800 1.00 91.94 126 PRO A CA 1
ATOM 1057 C C . PRO A 1 126 ? 2.295 5.612 -23.987 1.00 91.94 126 PRO A C 1
ATOM 1059 O O . PRO A 1 126 ? 2.874 6.640 -23.655 1.00 91.94 126 PRO A O 1
ATOM 1062 N N . SER A 1 127 ? 1.003 5.409 -23.702 1.00 90.25 127 SER A N 1
ATOM 1063 C CA . SER A 1 127 ? 0.208 6.291 -22.838 1.00 90.25 127 SER A CA 1
ATOM 1064 C C . SER A 1 127 ? 0.247 5.884 -21.362 1.00 90.25 127 SER A C 1
ATOM 1066 O O . SER A 1 127 ? -0.288 6.604 -20.514 1.00 90.25 127 SER A O 1
ATOM 1068 N N . LEU A 1 128 ? 0.889 4.754 -21.034 1.00 93.50 128 LEU A N 1
ATOM 1069 C CA . LEU A 1 128 ? 1.029 4.303 -19.655 1.00 93.50 128 LEU A CA 1
ATOM 1070 C C . LEU A 1 128 ? 1.809 5.312 -18.806 1.00 93.50 128 LEU A C 1
ATOM 1072 O O . LEU A 1 128 ? 2.813 5.898 -19.221 1.00 93.50 128 LEU A O 1
ATOM 1076 N N . SER A 1 129 ? 1.312 5.477 -17.584 1.00 93.19 129 SER A N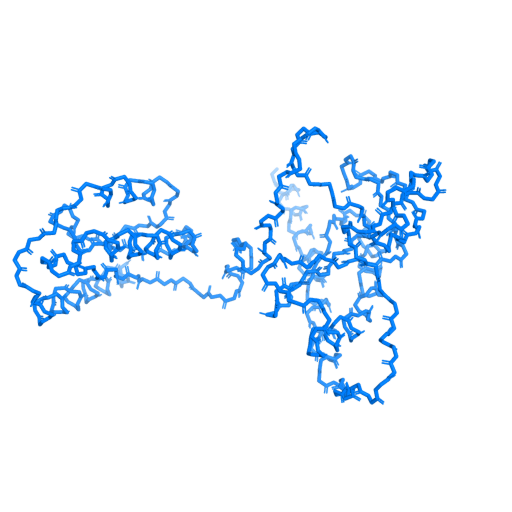 1
ATOM 1077 C CA . SER A 1 129 ? 1.975 6.196 -16.498 1.00 93.19 129 SER A CA 1
ATOM 1078 C C . SER A 1 129 ? 2.743 5.196 -15.620 1.00 93.19 129 SER A C 1
ATOM 1080 O O . SER A 1 129 ? 3.162 4.137 -16.089 1.00 93.19 129 SER A O 1
ATOM 1082 N N . TRP A 1 130 ? 2.936 5.534 -14.345 1.00 94.94 130 TRP A N 1
ATOM 1083 C CA . TRP A 1 130 ? 3.609 4.706 -13.348 1.00 94.94 130 TRP A CA 1
ATOM 1084 C C . TRP A 1 130 ? 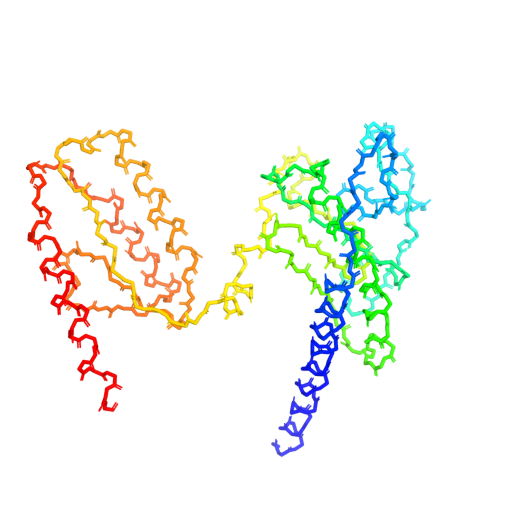3.100 3.264 -13.321 1.00 94.94 130 TRP A C 1
ATOM 1086 O O . TRP A 1 130 ? 1.897 3.011 -13.237 1.00 94.94 130 TRP A O 1
ATOM 1096 N N . GLN A 1 131 ? 4.042 2.327 -13.347 1.00 96.56 131 GLN A N 1
ATOM 1097 C CA . GLN A 1 131 ? 3.807 0.906 -13.120 1.00 96.56 131 GLN A CA 1
ATOM 1098 C C . GLN A 1 131 ? 4.508 0.510 -11.829 1.00 96.56 131 GLN A C 1
ATOM 1100 O O . GLN A 1 131 ? 5.617 0.972 -11.561 1.00 96.56 131 GLN A O 1
ATOM 1105 N N . PHE A 1 132 ? 3.873 -0.332 -11.019 1.00 96.00 132 PHE A N 1
ATOM 1106 C CA . PHE A 1 132 ? 4.430 -0.671 -9.720 1.00 96.00 132 PHE A CA 1
ATOM 1107 C C . PHE A 1 132 ? 4.024 -2.056 -9.225 1.00 96.00 132 PHE A C 1
ATOM 1109 O O . PHE A 1 132 ? 2.970 -2.587 -9.568 1.00 96.00 132 PHE A O 1
ATOM 1116 N N . PHE A 1 133 ? 4.875 -2.611 -8.368 1.00 97.00 133 PHE A N 1
ATOM 1117 C CA . PHE A 1 133 ? 4.659 -3.839 -7.616 1.00 97.00 133 PHE A CA 1
ATOM 1118 C C . PHE A 1 133 ? 4.953 -3.560 -6.139 1.00 97.00 133 PHE A C 1
ATOM 1120 O O . PHE A 1 133 ? 6.069 -3.180 -5.791 1.00 97.00 133 PHE A O 1
ATOM 1127 N N . CYS A 1 134 ? 3.967 -3.743 -5.261 1.00 97.12 134 CYS A N 1
ATOM 1128 C CA . CYS A 1 134 ? 4.175 -3.669 -3.813 1.00 97.12 134 CYS A CA 1
ATOM 1129 C C . CYS A 1 134 ? 4.265 -5.075 -3.240 1.00 97.12 134 CYS A C 1
ATOM 1131 O O . CYS A 1 134 ? 3.327 -5.864 -3.358 1.00 97.12 134 CYS A O 1
ATOM 1133 N N . SER A 1 135 ? 5.385 -5.367 -2.588 1.00 95.81 135 SER A N 1
ATOM 1134 C CA . SER A 1 135 ? 5.564 -6.621 -1.873 1.00 95.81 135 SER A CA 1
ATOM 1135 C C . SER A 1 135 ? 4.745 -6.628 -0.585 1.00 95.81 135 SER A C 1
ATOM 1137 O O . SER A 1 135 ? 4.638 -5.625 0.125 1.00 95.81 135 SER A O 1
ATOM 1139 N N . THR A 1 136 ? 4.270 -7.809 -0.194 1.00 94.38 136 THR A N 1
ATOM 1140 C CA . THR A 1 136 ? 3.691 -8.051 1.136 1.00 94.38 136 THR A CA 1
ATOM 1141 C C . THR A 1 136 ? 4.682 -7.731 2.264 1.00 94.38 136 THR A C 1
ATOM 1143 O O . THR A 1 136 ? 4.275 -7.380 3.378 1.00 94.38 136 THR A O 1
ATOM 1146 N N . LYS A 1 137 ? 5.991 -7.764 1.972 1.00 95.38 137 LYS A N 1
ATOM 1147 C CA . LYS A 1 137 ? 7.061 -7.370 2.896 1.00 95.38 137 LYS A CA 1
ATOM 1148 C C . LYS A 1 137 ? 7.276 -5.850 2.991 1.00 95.38 137 LYS A C 1
ATOM 1150 O O . LYS A 1 137 ? 7.993 -5.402 3.881 1.00 95.38 137 LYS A O 1
ATOM 1155 N N . GLY A 1 138 ? 6.614 -5.055 2.147 1.00 94.50 138 GL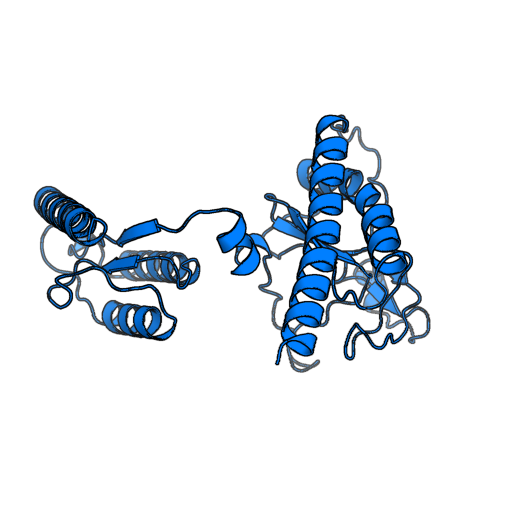Y A N 1
ATOM 1156 C CA . GLY A 1 138 ? 6.462 -3.604 2.303 1.00 94.50 138 GLY A CA 1
ATOM 1157 C C . GLY A 1 138 ? 7.302 -2.724 1.385 1.00 94.50 138 GLY A C 1
ATOM 1158 O O . GLY A 1 138 ? 7.032 -1.529 1.324 1.00 94.50 138 GLY A O 1
ATOM 1159 N N . PHE A 1 139 ? 8.279 -3.272 0.659 1.00 96.62 139 PHE A N 1
ATOM 1160 C CA . PHE A 1 139 ? 8.963 -2.500 -0.379 1.00 96.62 139 PHE A CA 1
ATOM 1161 C C . PHE A 1 139 ? 8.088 -2.383 -1.634 1.00 96.62 139 PHE A C 1
ATOM 1163 O O . PHE A 1 139 ? 7.281 -3.267 -1.937 1.00 96.62 139 PHE A O 1
ATOM 1170 N N . LEU A 1 140 ? 8.278 -1.296 -2.371 1.00 97.44 140 LEU A N 1
ATOM 1171 C CA . LEU A 1 140 ? 7.577 -0.985 -3.608 1.00 97.44 140 LEU A CA 1
ATOM 1172 C C . LEU A 1 140 ? 8.601 -0.876 -4.736 1.00 97.44 140 LEU A C 1
ATOM 1174 O O . LEU A 1 140 ? 9.539 -0.094 -4.634 1.00 97.44 140 LEU A O 1
ATOM 1178 N N . ARG A 1 141 ? 8.424 -1.651 -5.802 1.00 97.50 141 ARG A N 1
ATOM 1179 C CA . ARG A 1 141 ? 9.170 -1.504 -7.053 1.00 97.50 141 ARG A CA 1
ATOM 1180 C C . ARG A 1 141 ? 8.359 -0.631 -7.995 1.00 97.50 141 ARG A C 1
ATOM 1182 O O . ARG A 1 141 ? 7.223 -0.983 -8.298 1.00 97.50 141 ARG A O 1
ATOM 1189 N N . GLU A 1 142 ? 8.933 0.470 -8.454 1.00 95.81 142 GLU A N 1
ATOM 1190 C CA . GLU A 1 142 ? 8.292 1.432 -9.351 1.00 95.81 142 GLU A CA 1
ATOM 1191 C C . GLU A 1 142 ? 9.088 1.561 -10.647 1.00 95.81 142 GLU A C 1
ATOM 1193 O O . GLU A 1 142 ? 10.321 1.586 -10.649 1.00 95.81 142 GLU A O 1
ATOM 1198 N N . TYR A 1 143 ? 8.366 1.647 -11.757 1.00 96.94 143 TYR A N 1
ATOM 1199 C CA . TYR A 1 143 ? 8.912 1.913 -13.075 1.00 96.94 143 TYR A CA 1
ATOM 1200 C C . TYR A 1 143 ? 8.165 3.088 -13.717 1.00 96.94 143 TYR A C 1
ATOM 1202 O O . TYR A 1 143 ? 6.926 3.125 -13.672 1.00 96.94 143 TYR A O 1
ATOM 1210 N N . PRO A 1 144 ? 8.884 4.005 -14.381 1.00 96.62 144 PRO A N 1
ATOM 1211 C CA . PRO A 1 144 ? 10.344 4.074 -14.538 1.00 96.62 144 PRO A CA 1
ATOM 1212 C C . PRO A 1 144 ? 11.076 4.508 -13.260 1.00 96.62 144 PRO A C 1
ATOM 1214 O O . PRO A 1 144 ? 10.470 5.060 -12.346 1.00 96.62 144 PRO A O 1
ATOM 1217 N N . ALA A 1 145 ? 12.382 4.252 -13.179 1.00 95.69 145 ALA A N 1
ATOM 1218 C CA . ALA A 1 145 ? 13.192 4.666 -12.037 1.00 95.69 145 ALA A CA 1
ATOM 1219 C C . ALA A 1 145 ? 13.243 6.195 -11.933 1.00 95.69 145 ALA A C 1
ATOM 1221 O O . ALA A 1 145 ? 13.400 6.897 -12.931 1.00 95.69 145 ALA A O 1
ATOM 1222 N N . PHE A 1 146 ? 13.134 6.720 -10.717 1.00 92.38 146 PHE A N 1
ATOM 1223 C CA . PHE A 1 146 ? 13.154 8.154 -10.449 1.00 92.38 146 PHE A CA 1
ATOM 1224 C C . PHE A 1 146 ? 13.684 8.431 -9.046 1.00 92.38 146 PHE A C 1
ATOM 1226 O O . PHE A 1 146 ? 13.760 7.540 -8.197 1.00 92.38 146 PHE A O 1
ATOM 1233 N N . GLN A 1 147 ? 14.030 9.690 -8.799 1.00 89.44 147 GLN A N 1
ATOM 1234 C CA . GLN A 1 147 ? 14.417 10.145 -7.473 1.00 89.44 147 GLN A CA 1
ATOM 1235 C C . GLN A 1 147 ? 13.174 10.491 -6.644 1.00 89.44 147 GLN A C 1
ATOM 1237 O O . GLN A 1 147 ? 12.436 11.426 -6.968 1.00 89.44 147 GLN A O 1
ATOM 1242 N N . TRP A 1 148 ? 12.971 9.774 -5.538 1.00 87.12 148 TRP A N 1
ATOM 1243 C CA . TRP A 1 148 ? 11.886 10.044 -4.599 1.00 87.12 148 TRP A CA 1
ATOM 1244 C C . TRP A 1 148 ? 12.168 11.326 -3.824 1.00 87.12 148 TRP A C 1
ATOM 1246 O O . TRP A 1 148 ? 13.010 11.363 -2.922 1.00 87.12 148 TRP A O 1
ATOM 1256 N N . LYS A 1 149 ? 11.440 12.388 -4.163 1.00 75.75 149 LYS A N 1
ATOM 1257 C CA . LYS A 1 149 ? 11.513 13.649 -3.430 1.00 75.75 149 LYS A CA 1
ATOM 1258 C C . LYS A 1 149 ? 10.726 13.521 -2.129 1.00 75.75 149 LYS A C 1
ATOM 1260 O O . LYS A 1 149 ? 9.533 13.224 -2.138 1.00 75.75 149 LYS A O 1
ATOM 1265 N N . GLN A 1 150 ? 11.394 13.741 -0.999 1.00 64.69 150 GLN A N 1
ATOM 1266 C CA . GLN A 1 150 ? 10.711 13.802 0.291 1.00 64.69 150 GLN A CA 1
ATOM 1267 C C . GLN A 1 150 ? 9.813 15.049 0.327 1.00 64.69 150 GLN A C 1
ATOM 1269 O O . GLN A 1 150 ? 10.278 16.132 -0.032 1.00 64.69 150 GLN A O 1
ATOM 1274 N N . PRO A 1 151 ? 8.544 14.937 0.757 1.00 47.34 151 PRO A N 1
ATOM 1275 C CA . PRO A 1 151 ? 7.698 16.105 0.954 1.00 47.34 151 PRO A CA 1
ATOM 1276 C C . PRO A 1 151 ? 8.263 16.979 2.083 1.00 47.34 151 PRO A C 1
ATOM 1278 O O . PRO A 1 151 ? 8.430 16.514 3.211 1.00 47.34 151 PRO A O 1
ATOM 1281 N N . GLY A 1 152 ? 8.543 18.248 1.802 1.00 46.06 152 GLY A N 1
ATOM 1282 C CA . GLY A 1 152 ? 9.043 19.200 2.792 1.00 46.06 152 GLY A CA 1
ATOM 1283 C C . GLY A 1 152 ? 9.782 20.358 2.136 1.00 46.06 152 GLY A C 1
ATOM 1284 O O . GLY A 1 152 ? 10.232 20.248 1.000 1.00 46.06 152 GLY A O 1
ATOM 1285 N N . ASP A 1 153 ? 9.884 21.474 2.852 1.00 46.16 153 ASP A N 1
ATOM 1286 C CA . ASP A 1 153 ? 10.876 22.502 2.543 1.00 46.16 153 ASP A CA 1
ATOM 1287 C C . ASP A 1 153 ? 12.260 21.828 2.587 1.00 46.16 153 ASP A C 1
ATOM 1289 O O . ASP A 1 153 ? 12.509 21.037 3.499 1.00 46.16 153 ASP A O 1
ATOM 1293 N N . GLU A 1 154 ? 13.159 22.097 1.638 1.00 53.12 154 GLU A N 1
ATOM 1294 C CA . GLU A 1 154 ? 14.507 21.491 1.594 1.00 53.12 154 GLU A CA 1
ATOM 1295 C C . GLU A 1 154 ? 15.289 21.727 2.908 1.00 53.12 154 GLU A C 1
ATOM 1297 O O . GLU A 1 154 ? 16.254 21.028 3.226 1.00 53.12 154 GLU A O 1
ATOM 1302 N N . THR A 1 155 ? 14.814 22.681 3.716 1.00 49.19 155 THR A N 1
ATOM 1303 C CA . THR A 1 155 ? 15.288 23.039 5.053 1.00 49.19 155 THR A CA 1
ATOM 1304 C C . THR A 1 155 ? 14.778 22.130 6.189 1.00 49.19 155 THR A C 1
ATOM 1306 O O . THR A 1 155 ? 15.455 22.006 7.212 1.00 49.19 155 THR A O 1
ATOM 1309 N N . ILE A 1 156 ? 13.625 21.461 6.039 1.00 54.09 156 ILE A N 1
ATOM 1310 C CA . ILE A 1 156 ? 13.007 20.584 7.047 1.00 54.09 156 ILE A CA 1
ATOM 1311 C C . ILE A 1 156 ? 12.875 19.175 6.459 1.00 54.09 156 ILE A C 1
ATOM 1313 O O . ILE A 1 156 ? 11.877 18.834 5.826 1.00 54.09 156 ILE A O 1
ATOM 1317 N N . LYS A 1 157 ? 13.875 18.324 6.722 1.00 59.66 157 LYS A N 1
ATOM 1318 C CA . LYS A 1 157 ? 13.848 16.891 6.384 1.00 59.66 157 LYS A CA 1
ATOM 1319 C C . LYS A 1 157 ? 12.749 16.184 7.186 1.00 59.66 157 LYS A C 1
ATOM 1321 O O . LYS A 1 157 ? 12.996 15.679 8.283 1.00 59.66 157 LYS A O 1
ATOM 1326 N N . SER A 1 158 ? 11.522 16.188 6.673 1.00 67.50 158 SER A N 1
ATOM 1327 C CA . SER A 1 158 ? 10.432 15.408 7.251 1.00 67.50 158 SER A CA 1
ATOM 1328 C C . SER A 1 158 ? 10.635 13.922 6.906 1.00 67.50 158 SER A C 1
ATOM 1330 O O . SER A 1 158 ? 11.043 13.603 5.786 1.00 67.50 158 SER A O 1
ATOM 1332 N N . PRO A 1 159 ? 10.438 12.990 7.858 1.00 75.44 159 PRO A N 1
ATOM 1333 C CA . PRO A 1 159 ? 10.637 11.575 7.583 1.00 75.44 159 PRO A CA 1
ATOM 1334 C C . PRO A 1 159 ? 9.591 11.076 6.582 1.00 75.44 159 PRO A C 1
ATOM 1336 O O . PRO A 1 159 ? 8.398 11.338 6.726 1.00 75.44 159 PRO A O 1
ATOM 1339 N N . ASP A 1 160 ? 10.033 10.308 5.590 1.00 85.12 160 ASP A N 1
ATOM 1340 C CA . ASP A 1 160 ? 9.144 9.670 4.624 1.00 85.12 160 ASP A CA 1
ATOM 1341 C C . ASP A 1 160 ? 8.330 8.533 5.267 1.00 85.12 160 ASP A C 1
ATOM 1343 O O . ASP A 1 160 ? 8.818 7.419 5.459 1.00 85.12 160 ASP A O 1
ATOM 1347 N N . LEU A 1 161 ? 7.065 8.815 5.575 1.00 88.88 161 LEU A N 1
ATOM 1348 C CA . LEU A 1 161 ? 6.121 7.858 6.159 1.00 88.88 161 LEU A CA 1
ATOM 1349 C C . LEU A 1 161 ? 5.398 7.000 5.108 1.00 88.88 161 LEU A C 1
ATOM 1351 O O . LEU A 1 161 ? 4.376 6.383 5.414 1.00 88.88 161 LEU A O 1
ATOM 1355 N N . TYR A 1 162 ? 5.862 6.986 3.856 1.00 91.19 162 TYR A N 1
ATOM 1356 C CA . TYR A 1 162 ? 5.224 6.191 2.821 1.00 91.19 162 TYR A CA 1
ATOM 1357 C C . TYR A 1 162 ? 5.433 4.689 3.055 1.00 91.19 162 TYR A C 1
ATOM 1359 O O . TYR A 1 162 ? 6.564 4.231 3.146 1.00 91.19 162 TYR A O 1
ATOM 1367 N N . ASP A 1 163 ? 4.338 3.923 3.096 1.00 93.44 163 ASP A N 1
ATOM 1368 C CA . ASP A 1 163 ? 4.306 2.454 3.042 1.00 93.44 163 ASP A CA 1
ATOM 1369 C C . ASP A 1 163 ? 3.245 2.049 2.010 1.00 93.44 163 ASP A C 1
ATOM 1371 O O . ASP A 1 163 ? 2.105 2.525 2.077 1.00 93.44 163 ASP A O 1
ATOM 1375 N N . CYS A 1 164 ? 3.611 1.215 1.032 1.00 94.88 164 CYS A N 1
ATOM 1376 C CA . CYS A 1 164 ? 2.708 0.839 -0.056 1.00 94.88 164 CYS A CA 1
ATOM 1377 C C . CYS A 1 164 ? 1.535 -0.029 0.421 1.00 94.88 164 CYS A C 1
ATOM 1379 O O . CYS A 1 164 ? 0.437 0.074 -0.123 1.00 94.88 164 CYS A O 1
ATOM 1381 N N . ARG A 1 165 ? 1.711 -0.799 1.503 1.00 93.69 165 ARG A N 1
ATOM 1382 C CA . ARG A 1 165 ? 0.675 -1.699 2.045 1.00 93.69 165 ARG A CA 1
ATOM 1383 C C . ARG A 1 165 ? -0.468 -0.952 2.721 1.00 93.69 165 ARG A C 1
ATOM 1385 O O . ARG A 1 165 ? -1.567 -1.477 2.852 1.00 93.69 165 ARG A O 1
ATOM 1392 N N . MET A 1 166 ? -0.202 0.281 3.145 1.00 90.88 166 MET A N 1
ATOM 1393 C CA . MET A 1 166 ? -1.183 1.170 3.770 1.00 90.88 166 MET A CA 1
ATOM 1394 C C . MET A 1 166 ? -1.943 2.014 2.737 1.00 90.88 166 MET A C 1
ATOM 1396 O O . MET A 1 166 ? -2.747 2.872 3.103 1.00 90.88 166 MET A O 1
ATOM 1400 N N . ARG A 1 167 ? -1.679 1.828 1.437 1.00 92.06 167 ARG A N 1
ATOM 1401 C CA . ARG A 1 167 ? -2.340 2.591 0.376 1.00 92.06 167 ARG A CA 1
ATOM 1402 C C . ARG A 1 167 ? -3.677 1.972 0.017 1.00 92.06 167 ARG A C 1
ATOM 1404 O O . ARG A 1 167 ? -3.820 0.759 -0.066 1.00 92.06 167 ARG A O 1
ATOM 1411 N N . GLN A 1 168 ? -4.646 2.839 -0.261 1.00 90.12 168 GLN A N 1
ATOM 1412 C CA . GLN A 1 168 ? -6.015 2.445 -0.595 1.00 90.12 168 GLN A CA 1
ATOM 1413 C C . GLN A 1 168 ? -6.063 1.495 -1.799 1.00 90.12 168 GLN A C 1
ATOM 1415 O O . GLN A 1 168 ? -6.751 0.485 -1.733 1.00 90.12 168 GLN A O 1
ATOM 1420 N N . TRP A 1 169 ? -5.261 1.746 -2.840 1.00 91.56 169 TRP A N 1
ATOM 1421 C CA . TRP A 1 169 ? -5.173 0.857 -4.004 1.00 91.56 169 TRP A CA 1
ATOM 1422 C C . TRP A 1 169 ? -4.677 -0.553 -3.642 1.00 91.56 169 TRP A C 1
ATOM 1424 O O . TRP A 1 169 ? -5.144 -1.528 -4.220 1.00 91.56 169 TRP A O 1
ATOM 1434 N N . TYR A 1 170 ? -3.766 -0.677 -2.669 1.00 94.06 170 TYR A N 1
ATOM 1435 C CA . TYR A 1 170 ? -3.249 -1.971 -2.221 1.00 94.06 170 TYR A CA 1
ATOM 1436 C C . TYR A 1 170 ? -4.291 -2.689 -1.364 1.00 94.06 170 TYR A C 1
ATOM 1438 O O . TYR A 1 170 ? -4.578 -3.862 -1.576 1.00 94.06 170 TYR A O 1
ATOM 1446 N N . ILE A 1 171 ? -4.899 -1.968 -0.418 1.00 91.50 171 ILE A N 1
ATOM 1447 C CA . ILE A 1 171 ? -5.901 -2.518 0.501 1.00 91.50 171 ILE A CA 1
ATOM 1448 C C . ILE A 1 171 ? -7.134 -3.019 -0.261 1.00 91.50 171 ILE A C 1
ATOM 1450 O O . ILE A 1 171 ? -7.595 -4.125 0.011 1.00 91.50 171 ILE A O 1
ATOM 1454 N N . GLN A 1 172 ? -7.633 -2.242 -1.229 1.00 89.69 172 GLN A N 1
ATOM 1455 C CA . GLN A 1 172 ? -8.784 -2.612 -2.062 1.00 89.69 172 GLN A CA 1
ATOM 1456 C C . GLN A 1 172 ? -8.525 -3.863 -2.908 1.00 89.69 172 GLN A C 1
ATOM 1458 O O . GLN A 1 172 ? -9.444 -4.638 -3.153 1.00 89.69 172 GLN A O 1
ATOM 1463 N N . ALA A 1 173 ? -7.282 -4.071 -3.350 1.00 89.06 173 ALA A N 1
ATOM 1464 C CA . ALA A 1 173 ? -6.903 -5.263 -4.100 1.00 89.06 173 ALA A CA 1
ATOM 1465 C C . ALA A 1 173 ? -6.676 -6.482 -3.189 1.00 89.06 173 ALA A C 1
ATOM 1467 O O . ALA A 1 173 ? -6.967 -7.610 -3.578 1.00 89.06 173 ALA A O 1
ATOM 1468 N N . ALA A 1 174 ? -6.151 -6.267 -1.979 1.00 88.94 174 ALA A N 1
ATOM 1469 C CA . ALA A 1 174 ? -5.779 -7.341 -1.061 1.00 88.94 174 ALA A CA 1
ATOM 1470 C C . ALA A 1 174 ? -6.961 -7.909 -0.259 1.00 88.94 174 ALA A C 1
ATOM 1472 O O . ALA A 1 174 ? -6.895 -9.053 0.196 1.00 88.94 174 ALA A O 1
ATOM 1473 N N . VAL A 1 175 ? -8.013 -7.119 -0.023 1.00 87.00 175 VAL A N 1
ATOM 1474 C CA . VAL A 1 175 ? -9.111 -7.485 0.883 1.00 87.00 175 VAL A CA 1
ATOM 1475 C C . VAL A 1 175 ? -10.456 -7.092 0.278 1.00 87.00 175 VAL A C 1
ATOM 1477 O O . VAL A 1 175 ? -10.623 -5.982 -0.214 1.00 87.00 175 VAL A O 1
ATOM 1480 N N . SER A 1 176 ? -11.439 -7.990 0.358 1.00 89.06 176 SER A N 1
ATOM 1481 C CA . SER A 1 176 ? -12.826 -7.694 -0.019 1.00 89.06 176 SER A CA 1
ATOM 1482 C C . SER A 1 176 ? -13.492 -6.702 0.942 1.00 89.06 176 SER A C 1
ATOM 1484 O O . SER A 1 176 ? -13.028 -6.498 2.070 1.00 89.06 176 SER A O 1
ATOM 1486 N N . SER A 1 177 ? -14.613 -6.119 0.513 1.00 90.38 177 SER A N 1
ATOM 1487 C CA . SER A 1 177 ? -15.440 -5.282 1.382 1.00 90.38 177 SER A CA 1
ATOM 1488 C C . SER A 1 177 ? -15.866 -6.043 2.639 1.00 90.38 177 SER A C 1
ATOM 1490 O O . SER A 1 177 ? -16.142 -7.248 2.609 1.00 90.38 177 SER A O 1
ATOM 1492 N N . LYS A 1 178 ? -15.864 -5.342 3.774 1.00 90.06 178 LYS A N 1
ATOM 1493 C CA . LYS A 1 178 ? -16.088 -5.942 5.095 1.00 90.06 178 LYS A CA 1
ATOM 1494 C C . LYS A 1 178 ? -16.908 -5.038 6.008 1.00 90.06 178 LYS A C 1
ATOM 1496 O O . LYS A 1 178 ? -16.774 -3.815 6.000 1.00 90.06 178 LYS A O 1
ATOM 1501 N N . ASP A 1 179 ? -17.687 -5.695 6.860 1.00 90.56 179 ASP A N 1
ATOM 1502 C CA . ASP A 1 179 ? -18.499 -5.080 7.905 1.00 90.56 179 ASP A CA 1
ATOM 1503 C C . ASP A 1 179 ? -17.796 -5.247 9.259 1.00 90.56 179 ASP A C 1
ATOM 1505 O O . ASP A 1 179 ? -17.656 -6.361 9.771 1.00 90.56 179 ASP A O 1
ATOM 1509 N N . ILE A 1 180 ? -17.328 -4.148 9.853 1.00 90.62 180 ILE A N 1
ATOM 1510 C CA . ILE A 1 180 ? -16.506 -4.171 11.070 1.00 90.62 180 ILE A CA 1
ATOM 1511 C C . ILE A 1 180 ? -17.243 -3.529 12.245 1.00 90.62 180 ILE A C 1
ATOM 1513 O O . ILE A 1 180 ? -17.734 -2.402 12.168 1.00 90.62 180 ILE A O 1
ATOM 1517 N N . ILE A 1 181 ? -17.231 -4.222 13.387 1.00 90.06 181 ILE A N 1
ATOM 1518 C CA . ILE A 1 181 ? -17.591 -3.642 14.683 1.00 90.06 181 ILE A CA 1
ATOM 1519 C C . ILE A 1 181 ? -16.342 -3.459 15.528 1.00 90.06 181 ILE A C 1
ATOM 1521 O O . ILE A 1 181 ? -15.631 -4.418 15.823 1.00 90.06 181 ILE A O 1
ATOM 1525 N N . ILE A 1 182 ? -16.119 -2.224 15.970 1.00 90.31 182 ILE A N 1
ATOM 1526 C CA . ILE A 1 182 ? -15.034 -1.884 16.885 1.00 90.31 182 ILE A CA 1
ATOM 1527 C C . ILE A 1 182 ? -15.592 -1.858 18.309 1.00 90.31 182 ILE A C 1
ATOM 1529 O O . ILE A 1 182 ? -16.393 -0.989 18.665 1.00 90.31 182 ILE A O 1
ATOM 1533 N N . LEU A 1 183 ? -15.155 -2.823 19.121 1.00 88.50 183 LEU A N 1
ATOM 1534 C CA . LEU A 1 183 ? -15.416 -2.885 20.558 1.00 88.50 183 LEU A CA 1
ATOM 1535 C C . LEU A 1 183 ? -14.242 -2.267 21.316 1.00 88.50 183 LEU A C 1
ATOM 1537 O O . LEU A 1 183 ? -13.116 -2.751 21.220 1.00 88.50 183 LEU A O 1
ATOM 1541 N N . LEU A 1 184 ? -14.514 -1.212 22.080 1.00 87.94 184 LEU A N 1
ATOM 1542 C CA . LEU A 1 184 ? -13.511 -0.513 22.877 1.00 87.94 184 LEU A CA 1
ATOM 1543 C C . LEU A 1 184 ? -13.836 -0.657 24.359 1.00 87.94 184 LEU A C 1
ATOM 1545 O O . LEU A 1 184 ? -14.945 -0.339 24.785 1.00 87.94 184 LEU A O 1
ATOM 1549 N N . ASP A 1 185 ? -12.865 -1.123 25.142 1.00 87.88 185 ASP A N 1
ATOM 1550 C CA . ASP A 1 185 ? -13.005 -1.159 26.595 1.00 87.88 185 ASP A CA 1
ATOM 1551 C C . ASP A 1 185 ? -12.921 0.265 27.164 1.00 87.88 185 ASP A C 1
ATOM 1553 O O . ASP A 1 185 ? -11.916 0.963 27.008 1.00 87.88 185 ASP A O 1
ATOM 1557 N N . THR A 1 186 ? -13.991 0.690 27.831 1.00 86.44 186 THR A N 1
ATOM 1558 C CA . THR A 1 186 ? -14.091 1.983 28.513 1.00 86.44 186 THR A CA 1
ATOM 1559 C C . THR A 1 186 ? -13.996 1.853 30.032 1.00 86.44 186 THR A C 1
ATOM 1561 O O . THR A 1 186 ? -14.306 2.811 30.735 1.00 86.44 186 THR A O 1
ATOM 1564 N N . SER A 1 187 ? -13.579 0.699 30.560 1.00 88.38 187 SER A N 1
ATOM 1565 C CA . SER A 1 187 ? -13.433 0.484 31.999 1.00 88.38 187 SER A CA 1
ATOM 1566 C C . SER A 1 187 ? -12.416 1.432 32.636 1.00 88.38 187 SER A C 1
ATOM 1568 O O . SER A 1 187 ? -11.487 1.927 31.989 1.00 88.38 187 SER A O 1
ATOM 1570 N N . GLY A 1 188 ? -12.524 1.642 33.950 1.00 87.75 188 GLY A N 1
ATOM 1571 C CA . GLY A 1 188 ? -11.580 2.476 34.704 1.00 87.75 188 GLY A CA 1
ATOM 1572 C C . GLY A 1 188 ? -10.111 2.046 34.544 1.00 87.75 188 GLY A C 1
ATOM 1573 O O . GLY A 1 188 ? -9.212 2.887 34.602 1.00 87.75 188 GLY A O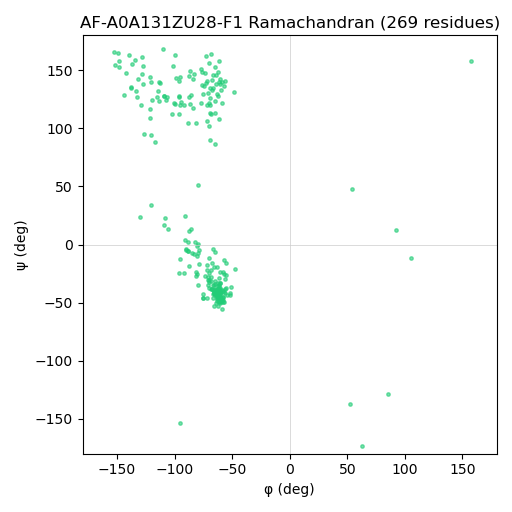 1
ATOM 1574 N N . SER A 1 189 ? -9.864 0.762 34.249 1.00 88.19 189 SER A N 1
ATOM 1575 C CA . SER A 1 189 ? -8.528 0.186 34.025 1.00 88.19 189 SER A CA 1
ATOM 1576 C C . SER A 1 189 ? -7.821 0.693 32.760 1.00 88.19 189 SER A C 1
ATOM 1578 O O . SER A 1 189 ? -6.604 0.535 32.627 1.00 88.19 189 SER A O 1
ATOM 1580 N N . MET A 1 190 ? -8.572 1.312 31.845 1.00 89.62 190 MET A N 1
ATOM 1581 C CA . MET A 1 190 ? -8.066 1.871 30.594 1.00 89.62 190 MET A CA 1
ATOM 1582 C C . MET A 1 190 ? -7.626 3.332 30.733 1.00 89.62 190 MET A C 1
ATOM 1584 O O . MET A 1 190 ? -7.073 3.895 29.793 1.00 89.62 190 MET A O 1
ATOM 1588 N N . THR A 1 191 ? -7.818 3.955 31.897 1.00 88.88 191 THR A N 1
ATOM 1589 C CA . THR A 1 191 ? -7.472 5.365 32.124 1.00 88.88 191 THR A CA 1
ATOM 1590 C C . THR A 1 191 ? -5.982 5.648 31.874 1.00 88.88 191 THR A C 1
ATOM 1592 O O . THR A 1 191 ? -5.106 4.869 32.249 1.00 88.88 191 THR A O 1
ATOM 1595 N N . GLY A 1 192 ? -5.679 6.792 31.252 1.00 89.69 192 GLY A N 1
ATOM 1596 C CA . GLY A 1 192 ? -4.310 7.239 30.980 1.00 89.69 192 GLY A CA 1
ATOM 1597 C C . GLY A 1 192 ? -3.736 6.669 29.680 1.00 89.69 192 GLY A C 1
ATOM 1598 O O . GLY A 1 192 ? -4.349 6.785 28.620 1.00 89.69 192 GLY A O 1
ATOM 1599 N N . LEU A 1 193 ? -2.540 6.071 29.749 1.00 92.44 193 LEU A N 1
ATOM 1600 C CA . LEU A 1 193 ? -1.790 5.623 28.567 1.00 92.44 193 LEU A CA 1
ATOM 1601 C C . LEU A 1 193 ? -2.543 4.565 27.744 1.00 92.44 193 LEU A C 1
ATOM 1603 O O . LEU A 1 193 ? -2.525 4.617 26.517 1.00 92.44 193 LEU A O 1
ATOM 1607 N N . ARG A 1 194 ? -3.233 3.627 28.406 1.00 91.56 194 ARG A N 1
ATOM 1608 C CA . ARG A 1 194 ? -3.963 2.540 27.734 1.00 91.56 194 ARG A CA 1
ATOM 1609 C C . ARG A 1 194 ? -5.079 3.070 26.836 1.00 91.56 194 ARG A C 1
ATOM 1611 O O . ARG A 1 194 ? -5.208 2.598 25.712 1.00 91.56 194 ARG A O 1
ATOM 1618 N N . LYS A 1 195 ? -5.815 4.091 27.288 1.00 90.50 195 LYS A N 1
ATOM 1619 C CA . LYS A 1 195 ? -6.819 4.803 26.488 1.00 90.50 195 LYS A CA 1
ATOM 1620 C C . LYS A 1 195 ? -6.196 5.388 25.222 1.00 90.50 195 LYS A C 1
ATOM 1622 O O . LYS A 1 195 ? -6.725 5.168 24.139 1.00 90.50 195 LYS A O 1
ATOM 1627 N N . ASN A 1 196 ? -5.075 6.099 25.349 1.00 91.62 196 ASN A N 1
ATOM 1628 C CA . ASN A 1 196 ? -4.422 6.745 24.205 1.00 91.62 196 ASN A CA 1
ATOM 1629 C C . ASN A 1 196 ? -3.894 5.722 23.190 1.00 91.62 196 ASN A C 1
ATOM 1631 O O . ASN A 1 196 ? -4.058 5.909 21.988 1.00 91.62 196 ASN A O 1
ATOM 1635 N N . ILE A 1 197 ? -3.309 4.617 23.663 1.00 93.06 197 ILE A N 1
ATOM 1636 C CA . ILE A 1 197 ? -2.865 3.525 22.787 1.00 93.06 197 ILE A CA 1
ATOM 1637 C C . ILE A 1 197 ? -4.065 2.903 22.068 1.00 93.06 197 ILE A C 1
ATOM 1639 O O . ILE A 1 197 ? -4.028 2.755 20.850 1.00 93.06 197 ILE A O 1
ATOM 1643 N N . ALA A 1 198 ? -5.138 2.582 22.794 1.00 91.50 198 ALA A N 1
ATOM 1644 C CA . ALA A 1 198 ? -6.334 1.991 22.202 1.00 91.50 198 ALA A CA 1
ATOM 1645 C C . ALA A 1 198 ? -6.973 2.918 21.154 1.00 91.50 198 ALA A C 1
ATOM 1647 O O . ALA A 1 198 ? -7.341 2.457 20.078 1.00 91.50 198 ALA A O 1
ATOM 1648 N N . LEU A 1 199 ? -7.027 4.226 21.422 1.00 91.19 199 LEU A N 1
ATOM 1649 C CA . LEU A 1 199 ? -7.486 5.233 20.463 1.00 91.19 199 LEU A CA 1
ATOM 1650 C C . LEU A 1 199 ? -6.639 5.264 19.191 1.00 91.19 199 LEU A C 1
ATOM 1652 O O . LEU A 1 199 ? -7.190 5.181 18.098 1.00 91.19 199 LEU A O 1
ATOM 1656 N N . ASN A 1 200 ? -5.312 5.311 19.322 1.00 92.94 200 ASN A N 1
ATOM 1657 C CA . ASN A 1 200 ? -4.413 5.297 18.167 1.00 92.94 200 ASN A CA 1
ATOM 1658 C C . ASN A 1 200 ? -4.563 4.014 17.338 1.00 92.94 200 ASN A C 1
ATOM 1660 O O . ASN A 1 200 ? -4.541 4.069 16.111 1.00 92.94 200 ASN A O 1
ATOM 1664 N N . VAL A 1 201 ? -4.763 2.862 17.987 1.00 93.38 201 VAL A N 1
ATOM 1665 C CA . VAL A 1 201 ? -5.042 1.596 17.290 1.00 93.38 201 VAL A CA 1
ATOM 1666 C C . VAL A 1 201 ? -6.357 1.681 16.518 1.00 93.38 201 VAL A C 1
ATOM 1668 O O . VAL A 1 201 ? -6.389 1.330 15.342 1.00 93.38 201 VAL A O 1
ATOM 1671 N N . VAL A 1 202 ? -7.424 2.192 17.138 1.00 93.00 202 VAL A N 1
ATOM 1672 C CA . VAL A 1 202 ? -8.711 2.382 16.457 1.00 93.00 202 VAL A CA 1
ATOM 1673 C C . VAL A 1 202 ? -8.570 3.344 15.278 1.00 93.00 202 VAL A C 1
ATOM 1675 O O . VAL A 1 202 ? -9.119 3.074 14.216 1.00 93.00 202 VAL A O 1
ATOM 1678 N N . TYR A 1 203 ? -7.804 4.426 15.413 1.00 93.12 203 TYR A N 1
ATOM 1679 C CA . TYR A 1 203 ? -7.570 5.367 14.316 1.00 93.12 203 TYR A CA 1
ATOM 1680 C C . TYR A 1 203 ? -6.839 4.718 13.148 1.00 93.12 203 TYR A C 1
ATOM 1682 O O . TYR A 1 203 ? -7.290 4.874 12.017 1.00 93.12 203 TYR A O 1
ATOM 1690 N N . ASN A 1 204 ? -5.797 3.935 13.429 1.00 91.50 204 ASN A N 1
ATOM 1691 C CA . ASN A 1 204 ? -5.077 3.188 12.404 1.00 91.50 204 ASN A CA 1
ATOM 1692 C C . ASN A 1 204 ? -5.977 2.158 11.708 1.00 91.50 204 ASN A C 1
ATOM 1694 O O . ASN A 1 204 ? -5.884 2.011 10.498 1.00 91.50 204 ASN A O 1
ATOM 1698 N N . ILE A 1 205 ? -6.876 1.479 12.435 1.00 92.50 205 ILE A N 1
ATOM 1699 C CA . ILE A 1 205 ? -7.869 0.572 11.830 1.00 92.50 205 ILE A CA 1
ATOM 1700 C C . ILE A 1 205 ? -8.844 1.352 10.944 1.00 92.50 205 ILE A C 1
ATOM 1702 O O . ILE A 1 205 ? -9.161 0.910 9.849 1.00 92.50 205 ILE A O 1
ATOM 1706 N N . LEU A 1 206 ? -9.324 2.514 11.391 1.00 92.50 206 LEU A N 1
ATOM 1707 C CA . LEU A 1 206 ? -10.236 3.337 10.597 1.00 92.50 206 LEU A CA 1
ATOM 1708 C C . LEU A 1 206 ? -9.571 3.874 9.321 1.00 92.50 206 LEU A C 1
ATOM 1710 O O . LEU A 1 206 ? -10.242 3.982 8.301 1.00 92.50 206 LEU A O 1
ATOM 1714 N N . ASP A 1 207 ? -8.272 4.178 9.357 1.00 90.12 207 ASP A N 1
ATOM 1715 C CA . ASP A 1 207 ? -7.518 4.653 8.188 1.00 90.12 207 ASP A CA 1
ATOM 1716 C C . ASP A 1 207 ? -7.266 3.567 7.131 1.00 90.12 207 ASP A C 1
ATOM 1718 O O . ASP A 1 207 ? -6.983 3.899 5.977 1.00 90.12 207 ASP A O 1
ATOM 1722 N N . THR A 1 208 ? -7.402 2.282 7.485 1.00 90.12 208 THR A N 1
ATOM 1723 C CA . THR A 1 208 ? -7.342 1.177 6.514 1.00 90.12 208 THR A CA 1
ATOM 1724 C C . THR A 1 208 ? -8.692 0.847 5.887 1.00 90.12 208 THR A C 1
ATOM 1726 O O . THR A 1 208 ? -8.746 0.021 4.978 1.00 90.12 208 THR A O 1
ATOM 1729 N N . LEU A 1 209 ? -9.787 1.468 6.335 1.00 91.62 209 LEU A N 1
ATOM 1730 C CA . LEU A 1 209 ? -11.097 1.249 5.729 1.00 91.62 209 LEU A CA 1
ATOM 1731 C C . LEU A 1 209 ? -11.226 1.998 4.402 1.00 91.62 209 LEU A C 1
ATOM 1733 O O . LEU A 1 209 ? -10.653 3.072 4.196 1.00 91.62 209 LEU A O 1
ATOM 1737 N N . THR A 1 210 ? -11.997 1.398 3.508 1.00 90.38 210 THR A N 1
ATOM 1738 C CA . THR A 1 210 ? -12.306 1.890 2.166 1.00 90.38 210 THR A CA 1
ATOM 1739 C C . THR A 1 210 ? -13.773 2.317 2.095 1.00 90.38 210 THR A C 1
ATOM 1741 O O . THR A 1 210 ? -14.559 2.014 2.990 1.00 90.38 210 THR A O 1
ATOM 1744 N N . GLU A 1 211 ? -14.181 3.013 1.033 1.00 89.62 211 GLU A N 1
ATOM 1745 C CA . GLU A 1 211 ? -15.578 3.452 0.902 1.00 89.62 211 GLU A CA 1
ATOM 1746 C C . GLU A 1 211 ? -16.568 2.286 0.748 1.00 89.62 211 GLU A C 1
ATOM 1748 O O . GLU A 1 211 ? -17.740 2.469 1.057 1.00 89.62 211 GLU A O 1
ATOM 1753 N N . ASP A 1 212 ? -16.121 1.093 0.354 1.00 89.62 212 ASP A N 1
ATOM 1754 C CA . ASP A 1 212 ? -16.977 -0.099 0.253 1.00 89.62 212 ASP A CA 1
ATOM 1755 C C . ASP A 1 212 ? -17.161 -0.825 1.596 1.00 89.62 212 ASP A C 1
ATOM 1757 O O . ASP A 1 212 ? -17.980 -1.738 1.706 1.00 89.62 212 ASP A O 1
ATOM 1761 N N . ASP A 1 213 ? -16.417 -0.422 2.630 1.00 91.56 213 ASP A N 1
ATOM 1762 C CA . ASP A 1 213 ? -16.503 -1.009 3.962 1.00 91.56 213 ASP A CA 1
ATOM 1763 C C . ASP A 1 213 ? -17.604 -0.343 4.796 1.00 91.56 213 ASP A C 1
ATOM 1765 O O . ASP A 1 213 ? -17.860 0.863 4.699 1.00 91.56 213 ASP A O 1
ATOM 1769 N N . PHE A 1 214 ? -18.211 -1.111 5.700 1.00 91.06 214 PHE A N 1
ATOM 1770 C CA . PHE A 1 214 ? -19.107 -0.575 6.719 1.00 91.06 214 PHE A CA 1
ATOM 1771 C C . PHE A 1 214 ? -18.488 -0.731 8.097 1.00 91.06 214 PHE A C 1
ATOM 1773 O O . PHE A 1 214 ? -17.886 -1.746 8.443 1.00 91.06 214 PHE A O 1
ATOM 1780 N N . VAL A 1 215 ? -18.648 0.300 8.917 1.00 90.94 215 VAL A N 1
ATOM 1781 C CA . VAL A 1 215 ? -18.108 0.336 10.267 1.00 90.94 215 VAL A CA 1
ATOM 1782 C C . VAL A 1 215 ? -19.167 0.773 11.259 1.00 90.94 215 VAL A C 1
ATOM 1784 O O . VAL A 1 215 ? -19.989 1.657 11.004 1.00 90.94 215 VAL A O 1
ATOM 1787 N N . GLN A 1 216 ? -19.122 0.164 12.435 1.00 84.75 216 GLN A N 1
ATOM 1788 C CA . GLN A 1 216 ? -19.804 0.670 13.608 1.00 84.75 216 GLN A CA 1
ATOM 1789 C C . GLN A 1 216 ? -18.875 0.644 14.806 1.00 84.75 216 GLN A C 1
ATOM 1791 O O . GLN A 1 216 ? -18.240 -0.359 15.127 1.00 84.75 216 GLN A O 1
ATOM 1796 N N . TYR A 1 217 ? -18.848 1.764 15.508 1.00 75.38 217 TYR A N 1
ATOM 1797 C CA . TYR A 1 217 ? -18.321 1.832 16.854 1.00 75.38 217 TYR A CA 1
ATOM 1798 C C . TYR A 1 217 ? -19.499 1.706 17.820 1.00 75.38 217 TYR A C 1
ATOM 1800 O O . TYR A 1 217 ? -20.490 2.427 17.662 1.00 75.38 217 TYR A O 1
ATOM 1808 N N . VAL A 1 218 ? -19.421 0.785 18.788 1.00 63.00 218 VAL A N 1
ATOM 1809 C CA . VAL A 1 218 ? -20.485 0.591 19.786 1.00 63.00 218 VAL A CA 1
ATOM 1810 C C . VAL A 1 218 ? -20.516 1.809 20.709 1.00 63.00 218 VAL A C 1
ATOM 1812 O O . VAL A 1 218 ? -19.824 1.901 21.716 1.00 63.00 218 VAL A O 1
ATOM 1815 N N . SER A 1 219 ? -21.320 2.783 20.301 1.00 57.94 219 SER A N 1
ATOM 1816 C CA . SER A 1 219 ? -21.634 4.019 21.001 1.00 57.94 219 SER A CA 1
ATOM 1817 C C . SER A 1 219 ? -23.153 4.147 21.065 1.00 57.94 219 SER A C 1
ATOM 1819 O O . SER A 1 219 ? -23.823 3.776 20.098 1.00 57.94 219 SER A O 1
ATOM 1821 N N . PRO A 1 220 ? -23.718 4.739 22.132 1.00 47.81 220 PRO A N 1
ATOM 1822 C CA . PRO A 1 220 ? -25.158 4.990 22.226 1.00 47.81 220 PRO A CA 1
ATOM 1823 C C . PRO A 1 220 ? -25.730 5.839 21.072 1.00 47.81 220 PRO A C 1
ATOM 1825 O O . PRO A 1 220 ? -26.944 5.913 20.918 1.00 47.81 220 PRO A O 1
ATOM 1828 N N . CYS A 1 221 ? -24.890 6.493 20.260 1.00 41.91 221 CYS A N 1
ATOM 1829 C CA . CYS A 1 221 ? -25.330 7.360 19.166 1.00 41.91 221 CYS A CA 1
ATOM 1830 C C . CYS A 1 221 ? -25.565 6.648 17.823 1.00 41.91 221 CYS A C 1
ATOM 1832 O O . CYS A 1 221 ? -26.220 7.226 16.957 1.00 41.91 221 CYS A O 1
ATOM 1834 N N . PHE A 1 222 ? -25.021 5.446 17.610 1.00 54.53 222 PHE A N 1
ATOM 1835 C CA . PHE A 1 222 ? -25.164 4.729 16.341 1.00 54.53 222 PHE A CA 1
ATOM 1836 C C . PHE A 1 222 ? -25.825 3.373 16.577 1.00 54.53 222 PHE A C 1
ATOM 1838 O O . PHE A 1 222 ? -25.205 2.454 17.099 1.00 54.53 222 PHE A O 1
ATOM 1845 N N . ASN A 1 223 ? -27.078 3.249 16.131 1.00 65.94 223 ASN A N 1
ATOM 1846 C CA . ASN A 1 223 ? -27.844 1.996 16.170 1.00 65.94 223 ASN A CA 1
ATOM 1847 C C . ASN A 1 223 ? -27.678 1.148 14.893 1.00 65.94 223 ASN A C 1
ATOM 1849 O O . ASN A 1 223 ? -28.359 0.136 14.737 1.00 65.94 223 ASN A O 1
ATOM 1853 N N . ARG A 1 224 ? -26.831 1.580 13.950 1.00 77.81 224 ARG A N 1
ATOM 1854 C CA . ARG A 1 224 ? -26.585 0.898 12.674 1.00 77.81 224 ARG A CA 1
ATOM 1855 C C . ARG A 1 224 ? -25.156 1.114 12.198 1.00 77.81 224 ARG A C 1
ATOM 1857 O O . ARG A 1 224 ? -24.544 2.129 12.543 1.00 77.81 224 ARG A O 1
ATOM 1864 N N . MET A 1 225 ? -24.691 0.209 11.343 1.00 85.75 225 MET A N 1
ATOM 1865 C CA . MET A 1 225 ? -23.440 0.389 10.623 1.00 85.75 225 MET A CA 1
ATOM 1866 C C . MET A 1 225 ? -23.546 1.541 9.630 1.00 85.75 225 MET A C 1
ATOM 1868 O O . MET A 1 225 ? -24.611 1.798 9.059 1.00 85.75 225 MET A O 1
ATOM 1872 N N . VAL A 1 226 ? -22.436 2.246 9.447 1.00 89.12 226 VAL A N 1
ATOM 1873 C CA . VAL A 1 226 ? -22.308 3.338 8.485 1.00 89.12 226 VAL A CA 1
ATOM 1874 C C . VAL A 1 226 ? -21.192 3.016 7.507 1.00 89.12 226 VAL A C 1
ATOM 1876 O O . VAL A 1 226 ? -20.180 2.437 7.884 1.00 89.12 226 VAL A O 1
ATOM 1879 N N . GLN A 1 227 ? -21.371 3.411 6.253 1.00 91.44 227 GLN A N 1
ATOM 1880 C CA . GLN A 1 227 ? -20.332 3.287 5.236 1.00 91.44 227 GLN A CA 1
ATOM 1881 C C . GLN A 1 227 ? -19.094 4.092 5.653 1.00 91.44 227 GLN A C 1
ATOM 1883 O O . GLN A 1 227 ? -19.229 5.225 6.133 1.00 91.44 227 GLN A O 1
ATOM 1888 N N . ALA A 1 228 ? -17.897 3.550 5.460 1.00 92.25 228 ALA A N 1
ATOM 1889 C CA . ALA A 1 228 ? -16.634 4.140 5.890 1.00 92.25 228 ALA A CA 1
ATOM 1890 C C . ALA A 1 228 ? -16.140 5.244 4.930 1.00 92.25 228 ALA A C 1
ATOM 1892 O O . ALA A 1 228 ? -14.994 5.282 4.495 1.00 92.25 228 ALA A O 1
ATOM 1893 N N . THR A 1 229 ? -17.015 6.203 4.615 1.00 92.12 229 THR A N 1
ATOM 1894 C CA . THR A 1 229 ? -16.634 7.410 3.870 1.00 92.12 229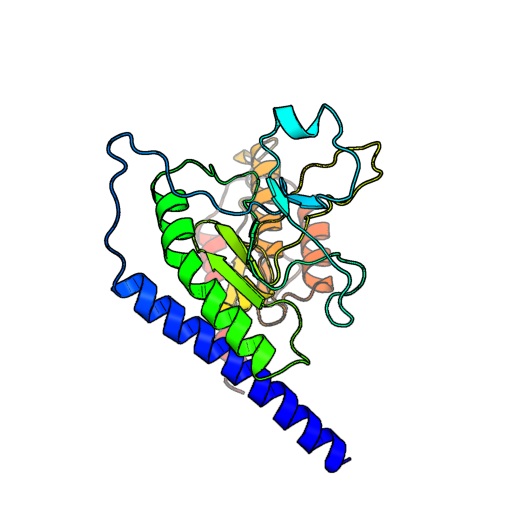 THR A CA 1
ATOM 1895 C C . THR A 1 229 ? -15.663 8.261 4.692 1.00 92.12 229 THR A C 1
ATOM 1897 O O . THR A 1 229 ? -15.745 8.292 5.924 1.00 92.12 229 THR A O 1
ATOM 1900 N N . LYS A 1 230 ? -14.797 9.044 4.031 1.00 91.31 230 LYS A N 1
ATOM 1901 C CA . LYS A 1 230 ? -13.856 9.963 4.711 1.00 91.31 230 LYS A CA 1
ATOM 1902 C C . LYS A 1 230 ? -14.545 10.864 5.740 1.00 91.31 230 LYS A C 1
ATOM 1904 O O . LYS A 1 230 ? -13.993 11.140 6.802 1.00 91.31 230 LYS A O 1
ATOM 1909 N N . ARG A 1 231 ? -15.773 11.300 5.437 1.00 91.19 231 ARG A N 1
ATOM 1910 C CA . ARG A 1 231 ? -16.603 12.091 6.349 1.00 91.19 231 ARG A CA 1
ATOM 1911 C C . ARG A 1 231 ? -17.016 11.286 7.581 1.00 91.19 231 ARG A C 1
ATOM 1913 O O . ARG A 1 231 ? -16.791 11.750 8.692 1.00 91.19 231 ARG A O 1
ATOM 1920 N N . ASN A 1 232 ? -17.593 10.099 7.390 1.00 90.75 232 ASN A N 1
ATOM 1921 C CA . ASN A 1 232 ? -18.060 9.265 8.499 1.00 90.75 232 ASN A CA 1
ATOM 1922 C C . ASN A 1 232 ? -16.896 8.819 9.390 1.00 90.75 232 ASN A C 1
ATOM 1924 O O . ASN A 1 232 ? -17.013 8.876 10.609 1.00 90.75 232 ASN A O 1
ATOM 1928 N N . ILE A 1 233 ? -15.753 8.451 8.799 1.00 91.81 233 ILE A N 1
ATOM 1929 C CA . ILE A 1 233 ? -14.532 8.128 9.548 1.00 91.81 233 ILE A CA 1
ATOM 1930 C C . ILE A 1 233 ? -14.098 9.322 10.402 1.00 91.81 233 ILE A C 1
ATOM 1932 O O . ILE A 1 233 ? -13.820 9.148 11.588 1.00 91.81 233 ILE A O 1
ATOM 1936 N N . ARG A 1 234 ? -14.080 10.539 9.839 1.00 91.62 234 ARG A N 1
ATOM 1937 C CA . ARG A 1 234 ? -13.722 11.746 10.596 1.00 91.62 234 ARG A CA 1
ATOM 1938 C C . ARG A 1 234 ? -14.677 11.985 11.765 1.00 91.62 234 ARG A C 1
ATOM 1940 O O . ARG A 1 234 ? -14.221 12.190 12.882 1.00 91.62 234 ARG A O 1
ATOM 1947 N N . GLU A 1 235 ? -15.984 11.878 11.530 1.00 89.69 235 GLU A N 1
ATOM 1948 C CA . GLU A 1 235 ? -16.999 12.023 12.583 1.00 89.69 235 GLU A CA 1
ATOM 1949 C C . GLU A 1 235 ? -16.861 10.946 13.680 1.00 89.69 235 GLU A C 1
ATOM 1951 O O . GLU A 1 235 ? -17.075 11.231 14.860 1.00 89.69 235 GLU A O 1
ATOM 1956 N N . ILE A 1 236 ? -16.485 9.709 13.325 1.00 89.12 236 ILE A N 1
ATOM 1957 C CA . ILE A 1 236 ? -16.200 8.642 14.299 1.00 89.12 236 ILE A CA 1
ATOM 1958 C C . ILE A 1 236 ? -14.952 8.987 15.120 1.00 89.12 236 ILE A C 1
ATOM 1960 O O . ILE A 1 236 ? -14.995 8.880 16.346 1.00 89.12 236 ILE A O 1
ATOM 1964 N N . LYS A 1 237 ? -13.866 9.435 14.476 1.00 91.25 237 LYS A N 1
ATOM 1965 C CA . LYS A 1 237 ? -12.623 9.839 15.152 1.00 91.25 237 LYS A CA 1
ATOM 1966 C C . LYS A 1 237 ? -12.859 10.987 16.138 1.00 91.25 237 LYS A C 1
ATOM 1968 O O . LYS A 1 237 ? -12.509 10.856 17.305 1.00 91.25 237 LYS A O 1
ATOM 1973 N N . GLU A 1 238 ? -13.550 12.045 15.717 1.00 89.44 238 GLU A N 1
ATOM 1974 C CA . GLU A 1 238 ? -13.897 13.190 16.576 1.00 89.44 238 GLU A CA 1
ATOM 1975 C C . GLU A 1 238 ? -14.709 12.757 17.816 1.00 89.44 238 GLU A C 1
ATOM 1977 O O . GLU A 1 238 ? -14.471 13.224 18.930 1.00 89.44 238 GLU A O 1
ATOM 1982 N N . LYS A 1 239 ? -15.645 11.808 17.664 1.00 85.19 239 LYS A N 1
ATOM 1983 C CA . LYS A 1 239 ? -16.431 11.276 18.794 1.00 85.19 239 LYS A CA 1
ATOM 1984 C C . LYS A 1 239 ? -15.607 10.419 19.757 1.00 85.19 239 LYS A C 1
ATOM 1986 O O . LYS A 1 239 ? -15.909 10.386 20.951 1.00 85.19 239 LYS A O 1
ATOM 1991 N N . LEU A 1 240 ? -14.596 9.715 19.254 1.00 86.19 240 LEU A N 1
ATOM 1992 C CA . LEU A 1 240 ? -13.721 8.863 20.055 1.00 86.19 240 LEU A CA 1
ATOM 1993 C C . LEU A 1 240 ? -12.785 9.675 20.965 1.00 86.19 240 LEU A C 1
ATOM 1995 O O . LEU A 1 240 ? -12.458 9.220 22.058 1.00 86.19 240 LEU A O 1
ATOM 1999 N N . GLU A 1 241 ? -12.419 10.906 20.613 1.00 83.62 241 GLU A N 1
ATOM 2000 C CA . GLU A 1 241 ? -11.570 11.741 21.483 1.00 83.62 241 GLU A CA 1
ATOM 2001 C C . GLU A 1 241 ? -12.220 12.019 22.855 1.00 83.62 241 GLU A C 1
ATOM 2003 O O . GLU A 1 241 ? -11.546 12.064 23.892 1.00 83.62 241 GLU A O 1
ATOM 2008 N N . GLY A 1 242 ? -13.552 12.132 22.882 1.00 77.19 242 GLY A N 1
ATOM 2009 C CA . GLY A 1 242 ? -14.320 12.568 24.048 1.00 77.19 242 GLY A CA 1
ATOM 2010 C C . GLY A 1 242 ? -14.751 11.488 25.047 1.00 77.19 242 GLY A C 1
ATOM 2011 O O . GLY A 1 242 ? -15.326 11.845 26.080 1.00 77.19 242 GLY A O 1
ATOM 2012 N N . PHE A 1 243 ? -14.529 10.186 24.802 1.00 77.88 243 PHE A N 1
ATOM 2013 C CA . PHE A 1 243 ? -15.092 9.160 25.698 1.00 77.88 243 PHE A CA 1
ATOM 2014 C C . PHE A 1 243 ? -14.369 9.112 27.054 1.00 77.88 243 PHE A C 1
ATOM 2016 O O . PHE A 1 243 ? -13.144 9.232 27.145 1.00 77.8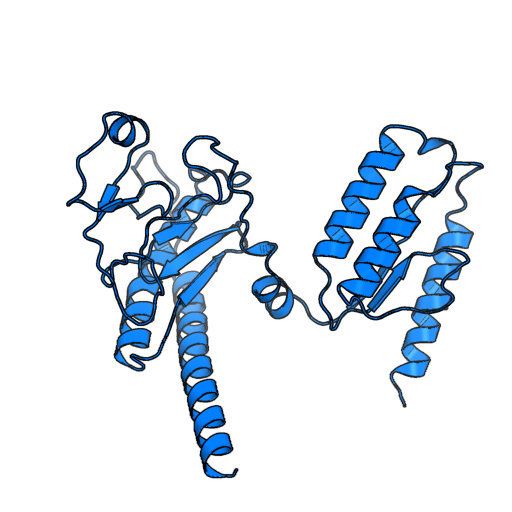8 243 PHE A O 1
ATOM 2023 N N . LYS A 1 244 ? -15.129 8.946 28.141 1.00 82.38 244 LYS A N 1
ATOM 2024 C CA . LYS A 1 244 ? -14.592 8.834 29.505 1.00 82.38 244 LYS A CA 1
ATOM 2025 C C . LYS A 1 244 ? -14.431 7.367 29.882 1.00 82.38 244 LYS A C 1
ATOM 2027 O O . LYS A 1 244 ? -15.251 6.543 29.492 1.00 82.38 244 LYS A O 1
ATOM 2032 N N . THR A 1 245 ? -13.379 7.064 30.633 1.00 83.50 245 THR A N 1
ATOM 2033 C CA . THR A 1 245 ? -13.173 5.741 31.219 1.00 83.50 245 THR A CA 1
ATOM 2034 C C . THR A 1 245 ? -13.784 5.705 32.614 1.00 83.50 245 THR A C 1
ATOM 2036 O O . THR A 1 245 ? -13.410 6.496 33.481 1.00 83.50 245 THR A O 1
ATOM 2039 N N . SER A 1 246 ? -14.748 4.818 32.828 1.00 81.44 246 SER A N 1
ATOM 2040 C CA . SER A 1 246 ? -15.422 4.618 34.111 1.00 81.44 246 SER A CA 1
ATOM 2041 C C . SER A 1 246 ? -15.862 3.165 34.255 1.00 81.44 246 SER A C 1
ATOM 2043 O O . SER A 1 246 ? -15.891 2.414 33.284 1.00 81.44 246 SER A O 1
ATOM 2045 N N . ASP A 1 247 ? -16.207 2.774 35.480 1.00 83.00 247 ASP A N 1
ATOM 2046 C CA . ASP A 1 247 ? -16.854 1.493 35.772 1.00 83.00 247 ASP A CA 1
ATOM 2047 C C . ASP A 1 247 ? -16.018 0.243 35.422 1.00 83.00 247 ASP A C 1
ATOM 2049 O O . ASP A 1 247 ? -14.818 0.302 35.127 1.00 83.00 247 ASP A O 1
ATOM 2053 N N . ILE A 1 248 ? -16.653 -0.923 35.560 1.00 84.62 248 ILE A N 1
ATOM 2054 C CA . ILE A 1 248 ? -16.067 -2.250 35.345 1.00 84.62 248 ILE A CA 1
ATOM 2055 C C . ILE A 1 248 ? -16.404 -2.719 33.925 1.00 84.62 248 ILE A C 1
ATOM 2057 O O . ILE A 1 248 ? -17.525 -2.531 33.453 1.00 84.62 248 ILE A O 1
ATOM 2061 N N . ALA A 1 249 ? -15.450 -3.369 33.255 1.00 83.50 249 ALA A N 1
ATOM 2062 C CA . ALA A 1 249 ? -15.660 -3.934 31.925 1.00 83.50 249 ALA A CA 1
ATOM 2063 C C . ALA A 1 249 ? -16.728 -5.042 31.945 1.00 83.50 249 ALA A C 1
ATOM 2065 O O . ALA A 1 249 ? -16.637 -5.994 32.723 1.00 83.50 249 ALA A O 1
ATOM 2066 N N . ASN A 1 250 ? -17.706 -4.958 31.039 1.00 85.56 250 ASN A N 1
ATOM 2067 C CA . ASN A 1 250 ? -18.689 -6.016 30.807 1.00 85.56 250 ASN A CA 1
ATOM 2068 C C . ASN A 1 250 ? -18.565 -6.556 29.378 1.00 85.56 250 ASN A C 1
ATOM 2070 O O . ASN A 1 250 ? -19.238 -6.101 28.451 1.00 85.56 250 ASN A O 1
ATOM 2074 N N . PHE A 1 251 ? -17.697 -7.553 29.215 1.00 87.12 251 PHE A N 1
ATOM 2075 C CA . PHE A 1 251 ? -17.432 -8.169 27.917 1.00 87.12 251 PHE A CA 1
ATOM 2076 C C . PHE A 1 251 ? -18.654 -8.895 27.355 1.00 87.12 251 PHE A C 1
ATOM 2078 O O . PHE A 1 251 ? -18.936 -8.771 26.167 1.00 87.12 251 PHE A O 1
ATOM 2085 N N . THR A 1 252 ? -19.412 -9.606 28.196 1.00 89.12 252 THR A N 1
ATOM 2086 C CA . THR A 1 252 ? -20.594 -10.365 27.761 1.00 89.12 252 THR A CA 1
ATOM 2087 C C . THR A 1 252 ? -21.611 -9.454 27.086 1.00 89.12 252 THR A C 1
ATOM 2089 O O . THR A 1 252 ? -22.066 -9.752 25.984 1.00 89.12 252 THR A O 1
ATOM 2092 N N . LEU A 1 253 ? -21.922 -8.312 27.707 1.00 86.19 253 LEU A N 1
ATOM 2093 C CA . LEU A 1 253 ? -22.856 -7.342 27.142 1.00 86.19 253 LEU A CA 1
ATOM 2094 C C . LEU A 1 253 ? -22.309 -6.705 25.855 1.00 86.19 253 LEU A C 1
ATOM 2096 O O . LEU A 1 253 ? -23.047 -6.594 24.877 1.00 86.19 253 LEU A O 1
ATOM 2100 N N . GLY A 1 254 ? -21.019 -6.353 25.827 1.00 85.44 254 GLY A N 1
ATOM 2101 C CA . GLY A 1 254 ? -20.368 -5.804 24.633 1.00 85.44 254 GLY A CA 1
ATOM 2102 C C . GLY A 1 254 ? -20.428 -6.754 23.433 1.00 85.44 254 GLY A C 1
ATOM 2103 O O . GLY A 1 254 ? -20.841 -6.354 22.344 1.00 85.44 254 GLY A O 1
ATOM 2104 N N . PHE A 1 255 ? -20.093 -8.032 23.635 1.00 88.94 255 PHE A N 1
ATOM 2105 C CA . PHE A 1 255 ? -20.179 -9.045 22.581 1.00 88.94 255 PHE A CA 1
ATOM 2106 C C . PHE A 1 255 ? -21.622 -9.308 22.145 1.00 88.94 255 PHE A C 1
ATOM 2108 O O . PHE A 1 255 ? -21.880 -9.407 20.947 1.00 88.94 255 PHE A O 1
ATOM 2115 N N . MET A 1 256 ? -22.575 -9.385 23.080 1.00 88.75 256 MET A N 1
ATOM 2116 C CA . MET A 1 256 ? -23.988 -9.571 22.736 1.00 88.75 256 MET A CA 1
ATOM 2117 C C . MET A 1 256 ? -24.512 -8.452 21.827 1.00 88.75 256 MET A C 1
ATOM 2119 O O . MET A 1 256 ? -25.170 -8.746 20.827 1.00 88.75 256 MET A O 1
ATOM 2123 N N . GLU A 1 257 ? -24.199 -7.188 22.127 1.00 85.38 257 GLU A N 1
ATOM 2124 C CA . GLU A 1 257 ? -24.646 -6.059 21.303 1.00 85.38 257 GLU A CA 1
ATOM 2125 C C . GLU A 1 257 ? -23.940 -6.024 19.940 1.00 85.38 257 GLU A C 1
ATOM 2127 O O . GLU A 1 257 ? -24.587 -5.765 18.921 1.00 85.38 257 GLU A O 1
ATOM 2132 N N . ALA A 1 258 ? -22.649 -6.371 19.884 1.00 86.50 258 ALA A N 1
ATOM 2133 C CA . ALA A 1 258 ? -21.926 -6.510 18.621 1.00 86.50 258 ALA A CA 1
ATOM 2134 C C . ALA A 1 258 ? -22.551 -7.588 17.721 1.00 86.50 258 ALA A C 1
ATOM 2136 O O . ALA A 1 258 ? -22.881 -7.322 16.566 1.00 86.50 258 ALA A O 1
ATOM 2137 N N . PHE A 1 259 ? -22.795 -8.792 18.246 1.00 88.12 259 PHE A N 1
ATOM 2138 C CA . PHE A 1 259 ? -23.400 -9.870 17.457 1.00 88.12 259 PHE A CA 1
ATOM 2139 C C . PHE A 1 259 ? -24.831 -9.552 17.025 1.00 88.12 259 PHE A C 1
ATOM 2141 O O . PHE A 1 259 ? -25.219 -9.858 15.896 1.00 88.12 259 PHE A O 1
ATOM 2148 N N . LYS A 1 260 ? -25.617 -8.904 17.889 1.00 86.62 260 LYS A N 1
ATOM 2149 C CA . LYS A 1 260 ? -26.959 -8.424 17.541 1.00 86.62 260 LYS A CA 1
ATOM 2150 C C . LYS A 1 260 ? -26.908 -7.416 16.393 1.00 86.62 260 LYS A C 1
ATOM 2152 O O . LYS A 1 260 ? -27.710 -7.499 15.466 1.00 86.62 260 LYS A O 1
ATOM 2157 N N . THR A 1 261 ? -25.947 -6.503 16.439 1.00 83.88 261 THR A N 1
ATOM 2158 C CA . THR A 1 261 ? -25.721 -5.502 15.399 1.00 83.88 261 THR A CA 1
ATOM 2159 C C . THR A 1 261 ? -25.328 -6.150 14.072 1.00 83.88 261 THR A C 1
ATOM 2161 O O . THR A 1 261 ? -25.985 -5.893 13.066 1.00 83.88 261 THR A O 1
ATOM 2164 N N . LEU A 1 262 ? -24.341 -7.055 14.070 1.00 85.31 262 LEU A N 1
ATOM 2165 C CA . LEU A 1 262 ? -23.929 -7.808 12.875 1.00 85.31 262 LEU A CA 1
ATOM 2166 C C . LEU A 1 262 ? -25.092 -8.597 12.265 1.00 85.31 262 LEU A C 1
ATOM 2168 O O . LEU A 1 262 ? -25.282 -8.603 11.051 1.00 85.31 262 LEU A O 1
ATOM 2172 N N . LYS A 1 263 ? -25.930 -9.220 13.101 1.00 85.25 263 LYS A N 1
ATOM 2173 C CA . LYS A 1 263 ? -27.108 -9.956 12.628 1.00 85.25 263 LYS A CA 1
ATOM 2174 C C . LYS A 1 263 ? -28.100 -9.053 11.890 1.00 85.25 263 LYS A C 1
ATOM 2176 O O . LYS A 1 263 ? -28.701 -9.492 10.911 1.00 85.25 263 LYS A O 1
ATOM 2181 N N . ASN A 1 264 ? -28.269 -7.811 12.341 1.00 78.25 264 ASN A N 1
ATOM 2182 C CA . ASN A 1 264 ? -29.175 -6.866 11.694 1.00 78.25 264 ASN A CA 1
ATOM 2183 C C . ASN A 1 264 ? -28.669 -6.447 10.306 1.00 78.25 264 ASN A C 1
ATOM 2185 O O . ASN A 1 264 ? -29.490 -6.240 9.418 1.00 78.25 264 ASN A O 1
ATOM 2189 N N . VAL A 1 265 ? -27.355 -6.388 10.073 1.00 72.00 265 VAL A N 1
ATOM 2190 C CA . VAL A 1 265 ? -26.780 -6.038 8.759 1.00 72.00 265 VAL A CA 1
ATOM 2191 C C . VAL A 1 265 ? -27.185 -7.049 7.686 1.00 72.00 265 VAL A C 1
ATOM 2193 O O . VAL A 1 265 ? -27.706 -6.664 6.641 1.00 72.00 265 VAL A O 1
ATOM 2196 N N . ASN A 1 266 ? -27.103 -8.346 8.000 1.00 58.88 266 ASN A N 1
ATOM 2197 C CA . ASN A 1 266 ? -27.495 -9.421 7.081 1.00 58.88 266 ASN A CA 1
ATOM 2198 C C . ASN A 1 266 ? -28.971 -9.364 6.654 1.00 58.88 266 ASN A C 1
ATOM 2200 O O . ASN A 1 266 ? -29.326 -9.893 5.604 1.00 58.88 266 ASN A O 1
ATOM 2204 N N . SER A 1 267 ? -29.846 -8.727 7.441 1.00 55.75 267 SER A N 1
ATOM 2205 C CA . SER A 1 267 ? -31.256 -8.556 7.062 1.00 55.75 267 SER A CA 1
ATOM 2206 C C . SER A 1 267 ? -31.508 -7.429 6.052 1.00 55.75 267 SER A C 1
ATOM 2208 O O . SER A 1 267 ? -32.565 -7.426 5.421 1.00 55.75 267 SER A O 1
ATOM 2210 N N . TYR A 1 268 ? -30.555 -6.508 5.865 1.00 51.72 268 TYR A N 1
ATOM 2211 C CA . TYR A 1 268 ? -30.657 -5.410 4.896 1.00 51.72 268 TYR A CA 1
ATOM 2212 C C . TYR A 1 268 ? -29.979 -5.715 3.552 1.00 51.72 268 TYR A C 1
ATOM 2214 O O . TYR A 1 268 ? -30.417 -5.170 2.548 1.00 51.72 268 TYR A O 1
ATOM 2222 N N . SER A 1 269 ? -28.996 -6.622 3.501 1.00 45.75 269 SER A N 1
ATOM 2223 C CA . SER A 1 269 ? -28.310 -7.015 2.252 1.00 45.75 269 SER A CA 1
ATOM 2224 C C . SER A 1 269 ? -29.081 -8.025 1.378 1.00 45.75 269 SER A C 1
ATOM 2226 O O . SER A 1 269 ? -28.584 -8.421 0.330 1.00 45.75 269 SER A O 1
ATOM 2228 N N . ILE A 1 270 ? -30.286 -8.456 1.784 1.00 35.72 270 ILE A N 1
ATOM 2229 C CA . ILE A 1 270 ? -31.153 -9.394 1.027 1.00 35.72 270 ILE A CA 1
ATOM 2230 C C . ILE A 1 270 ? -32.383 -8.669 0.425 1.00 35.72 270 ILE A C 1
ATOM 2232 O O . ILE A 1 270 ? -33.412 -9.282 0.149 1.00 35.72 270 ILE A O 1
ATOM 2236 N N . LYS A 1 271 ? -32.326 -7.350 0.214 1.00 32.78 271 LYS A N 1
ATOM 2237 C CA . LYS A 1 271 ? -33.379 -6.613 -0.505 1.00 32.78 271 LYS A CA 1
ATOM 2238 C C . LYS A 1 271 ? -32.827 -5.757 -1.626 1.00 32.78 271 LYS A C 1
ATOM 2240 O O . LYS A 1 271 ? -31.829 -5.054 -1.375 1.00 32.78 271 LYS A O 1
#

Solvent-accessible surface area (backbone atoms only — not comparable to full-atom values): 16070 Å² total; per-residue (Å²): 110,70,64,62,52,53,53,50,53,52,54,52,50,56,52,47,54,47,51,50,52,51,52,55,51,49,52,58,46,61,72,68,57,73,86,74,77,76,84,83,64,83,76,82,87,78,51,40,18,83,31,42,43,49,64,86,55,84,84,53,83,68,44,71,78,66,68,48,44,75,42,74,53,40,80,44,92,67,51,68,95,46,46,31,21,83,88,43,43,20,33,45,71,22,80,91,49,68,68,85,39,65,74,48,45,50,50,56,57,62,54,52,67,48,41,59,54,54,47,52,40,39,72,74,38,79,82,55,56,86,44,75,49,67,45,96,86,32,39,30,40,34,34,56,18,42,57,59,76,66,76,57,60,96,89,47,88,51,80,67,81,62,47,53,68,74,32,69,74,44,40,62,73,75,44,77,75,49,81,45,76,52,85,75,84,44,17,45,88,28,56,68,69,55,42,55,52,52,48,52,52,52,50,54,54,57,66,67,52,43,68,74,17,31,38,31,58,84,44,100,88,49,97,58,70,39,58,33,35,76,65,52,48,49,57,51,52,62,57,59,75,71,67,74,55,50,66,78,76,57,62,69,62,55,51,52,52,49,52,53,51,58,56,54,52,65,68,60,78,77,112

Sequence (271 aa):
MNSMRTDLINIFNLKQEAVERIAIETEKIAEKYAYEKNNGEEYKPYHNVKRIYDDRDEIDSQQDYYNYQPLPLSYHPNFEDSKINLQHSAIHVPINVFEQAPDIQNDIQWTETLSETFINNLAYDPSLSWQFFCSTKGFLREYPAFQWKQPGDETIKSPDLYDCRMRQWYIQAAVSSKDIIILLDTSGSMTGLRKNIALNVVYNILDTLTEDDFVQYVSPCFNRMVQATKRNIREIKEKLEGFKTSDIANFTLGFMEAFKTLKNVNSYSIK

InterPro domains:
  IPR013608 VWA N-terminal [PF08399] (27-148)
  IPR036465 von Willebrand factor A-like domain superfamily [G3DSA:3.40.50.410] (178-270)
  IPR036465 von Willebrand factor A-like domain superfamily [SSF53300] (178-263)
  IPR051173 Voltage-dependent calcium channel subunit alpha-2/delta [PTHR10166] (16-266)

Mean predicted aligned error: 8.03 Å